Protein AF-A0A7S3K4Z2-F1 (afdb_monomer_lite)

Radius of gyration: 43.44 Å; chains: 1; bounding box: 112×84×105 Å

Sequence (270 aa):
EELKKEVAIINPADTLKELEAKQAELKKFLANMENTNKPVEKDSQEYHLQRLLNENYVNPYDVLEIALEANEVEIKKRFRDLSRKLHPDKCKHERAADAFSEVEKAYKILMDPDKKRLYQRIMREARERVEIERDRENKKRRKEGKAPLPDDTFNIDVQAMCQKLFDQIEDNQRYFERVETIKRRRMHKDMEKRKIAREVEKEVEREWEDGRDKRAKDWRNFTGKAKGSKKRVKLGLKIPKTRMEKRPKSAKGSEGYSMGVDEGYKREWK

Organism: Euplotes crassus (NCBI:txid5936)

Foldseek 3Di:
DPVPPPCPPPDVVVVVVVVVVVVVVVVVVVVVVVVVVDPDDCLALVNLQCVLVVDDALALCVNLVHDLPDDLVSLVVSLVSNCVSLPPVVDPDPCSVVSNVSNVVSSVQCVPPVSSVVRSVLLVVLLVVLVVVQVVVCVVCVVVVHHGDDPVCSVVSSRVSSVVVVVVVVVVVVVVVVVVVVVVVVVVVVVVVVVVLVVVLVVLVVVVVVCVVVVVVVVVVVVVVVPPDPPDDDDPDDDPDPDPPDSPCSDPPPPDPPPPDPPVVVVVPD

InterPro domains:
  IPR001623 DnaJ domain [PF00226] (59-119)
  IPR001623 DnaJ domain [PR00625] (61-79)
  IPR001623 DnaJ domain [PR00625] (79-94)
  IPR001623 DnaJ domain [PR00625] (95-115)
  IPR001623 DnaJ domain [PS50076] (59-123)
  IPR001623 DnaJ domain [SM00271] (58-115)
  IPR001623 DnaJ domain [cd06257] (59-112)
  IPR036869 Chaperone J-domain superfamily [G3DSA:1.10.287.110] (58-181)
  IPR036869 Chaperone J-domain superfamily [SSF46565] (51-124)
  IPR042858 DnaJ homolog subfamily C member 8 [PTHR15606] (21-246)

pLDDT: mean 80.95, std 17.42, range [38.44, 96.81]

Structure (mmCIF, N/CA/C/O backbone):
data_AF-A0A7S3K4Z2-F1
#
_entry.id   AF-A0A7S3K4Z2-F1
#
loop_
_atom_site.group_PDB
_atom_site.id
_atom_site.type_symbol
_atom_site.label_atom_id
_atom_site.label_alt_id
_atom_site.label_comp_id
_atom_site.label_asym_id
_atom_site.label_entity_id
_atom_site.label_seq_id
_atom_site.pdbx_PDB_ins_code
_atom_site.Cartn_x
_atom_site.Cartn_y
_atom_site.Cartn_z
_atom_site.occupancy
_atom_site.B_iso_or_equiv
_atom_site.auth_seq_id
_atom_site.auth_comp_id
_atom_site.auth_asym_id
_atom_site.auth_atom_id
_atom_site.pdbx_PDB_model_num
ATOM 1 N N . GLU A 1 1 ? 1.756 57.711 45.229 1.00 49.84 1 GLU A N 1
ATOM 2 C CA . GLU A 1 1 ? 0.305 57.739 44.930 1.00 49.84 1 GLU A CA 1
ATOM 3 C C . GLU A 1 1 ? -0.109 56.896 43.718 1.00 49.84 1 GLU A C 1
ATOM 5 O O . GLU A 1 1 ? -1.298 56.797 43.454 1.00 49.84 1 GLU A O 1
ATOM 10 N N . GLU A 1 2 ? 0.807 56.191 43.042 1.00 50.69 2 GLU A N 1
ATOM 11 C CA . GLU A 1 2 ? 0.469 55.435 41.819 1.00 50.69 2 GLU A CA 1
ATOM 12 C C . GLU A 1 2 ? 0.161 53.941 42.028 1.00 50.69 2 GLU A C 1
ATOM 14 O O . GLU A 1 2 ? -0.318 53.286 41.116 1.00 50.69 2 GLU A O 1
ATOM 19 N N . LEU A 1 3 ? 0.314 53.400 43.243 1.00 47.50 3 LEU A N 1
ATOM 20 C CA . LEU A 1 3 ? 0.001 51.990 43.552 1.00 47.50 3 LEU A CA 1
ATOM 21 C C . LEU A 1 3 ? -1.423 51.756 44.098 1.00 47.50 3 LEU A C 1
ATOM 23 O O . LEU A 1 3 ? -1.735 50.665 44.562 1.00 47.50 3 LEU A O 1
ATOM 27 N N . LYS A 1 4 ? -2.302 52.768 44.072 1.00 52.69 4 LYS A N 1
ATOM 28 C CA . LYS A 1 4 ? -3.686 52.668 44.591 1.00 52.69 4 LYS A CA 1
ATOM 29 C C . LYS A 1 4 ? -4.778 52.705 43.512 1.00 52.69 4 LYS A C 1
ATOM 31 O O . LYS A 1 4 ? -5.948 52.826 43.860 1.00 52.69 4 LYS A O 1
ATOM 36 N N . LYS A 1 5 ? -4.432 52.605 42.222 1.00 54.78 5 LYS A N 1
ATOM 37 C CA . LYS A 1 5 ? -5.405 52.688 41.112 1.00 54.78 5 LYS A CA 1
ATOM 38 C C . LYS A 1 5 ? -5.680 51.388 40.345 1.00 54.78 5 LYS A C 1
ATOM 40 O O . LYS A 1 5 ? -6.505 51.420 39.444 1.00 54.78 5 LYS A O 1
ATOM 45 N N . GLU A 1 6 ? -5.105 50.249 40.730 1.00 49.50 6 GLU A N 1
ATOM 46 C CA . GLU A 1 6 ? -5.307 48.980 39.997 1.00 49.50 6 GLU A CA 1
ATOM 47 C C . GLU A 1 6 ? -5.767 47.801 40.862 1.00 49.50 6 GLU A C 1
ATOM 49 O O . GLU A 1 6 ? -5.485 46.645 40.572 1.00 49.50 6 GLU A O 1
ATOM 54 N N . VAL A 1 7 ? -6.540 48.060 41.914 1.00 51.19 7 VAL A N 1
ATOM 55 C CA . VAL A 1 7 ? -7.401 47.010 42.474 1.00 51.19 7 VAL A CA 1
ATOM 56 C C . VAL A 1 7 ? -8.828 47.478 42.278 1.00 51.19 7 VAL A C 1
ATOM 58 O O . VAL A 1 7 ? -9.473 47.985 43.194 1.00 51.19 7 VAL A O 1
ATOM 61 N N . ALA A 1 8 ? -9.296 47.370 41.031 1.00 55.94 8 ALA A N 1
ATOM 62 C CA . ALA A 1 8 ? -10.723 47.327 40.771 1.00 55.94 8 ALA A CA 1
ATOM 63 C C . ALA A 1 8 ? -11.284 46.247 41.697 1.00 55.94 8 ALA A C 1
ATOM 65 O O . ALA A 1 8 ? -10.869 45.090 41.634 1.00 55.94 8 ALA A O 1
ATOM 66 N N . ILE A 1 9 ? -12.138 46.664 42.627 1.00 55.59 9 ILE A N 1
ATOM 67 C CA . ILE A 1 9 ? -12.836 45.783 43.552 1.00 55.59 9 ILE A CA 1
ATOM 68 C C . ILE A 1 9 ? -13.651 44.842 42.670 1.00 55.59 9 ILE A C 1
ATOM 70 O O . ILE A 1 9 ? -14.697 45.219 42.146 1.00 55.59 9 ILE A O 1
ATOM 74 N N . ILE A 1 10 ? -13.116 43.648 42.426 1.00 59.31 10 ILE A N 1
ATOM 75 C CA . ILE A 1 10 ? -13.821 42.586 41.728 1.00 59.31 10 ILE A CA 1
ATOM 76 C C . ILE A 1 10 ? -15.008 42.254 42.625 1.00 59.31 10 ILE A C 1
ATOM 78 O O . ILE A 1 10 ? -14.835 41.661 43.690 1.00 59.31 10 ILE A O 1
ATOM 82 N N . ASN A 1 11 ? -16.201 42.701 42.236 1.00 64.00 11 ASN A N 1
ATOM 83 C CA . ASN A 1 11 ? -17.412 42.390 42.972 1.00 64.00 11 ASN A CA 1
ATOM 84 C C . ASN A 1 11 ? -17.590 40.866 42.959 1.00 64.00 11 ASN A C 1
ATOM 86 O O . ASN A 1 11 ? -17.756 40.280 41.886 1.00 64.00 11 ASN A O 1
ATOM 90 N N . PRO A 1 12 ? -17.590 40.200 44.124 1.00 64.38 12 PRO A N 1
ATOM 91 C CA . PRO A 1 12 ? -17.681 38.744 44.190 1.00 64.38 12 PRO A CA 1
ATOM 92 C C . PRO A 1 12 ? -19.008 38.203 43.631 1.00 64.38 12 PRO A C 1
ATOM 94 O O . PRO A 1 12 ? -19.101 37.032 43.284 1.00 64.38 12 PRO A O 1
ATOM 97 N N . ALA A 1 13 ? -20.036 39.050 43.512 1.00 62.41 13 ALA A N 1
ATOM 98 C CA . ALA A 1 13 ? -21.302 38.705 42.870 1.00 62.41 13 ALA A CA 1
ATOM 99 C C . ALA A 1 13 ? -21.202 38.630 41.333 1.00 62.41 13 ALA A C 1
ATOM 101 O O . ALA A 1 13 ? -21.896 37.820 40.716 1.00 62.41 13 ALA A O 1
ATOM 102 N N . ASP A 1 14 ? -20.337 39.440 40.716 1.00 64.12 14 ASP A N 1
ATOM 103 C CA . ASP A 1 14 ? -20.152 39.457 39.261 1.00 64.12 14 ASP A CA 1
ATOM 104 C C . ASP A 1 14 ? -19.305 38.261 38.804 1.00 64.12 14 ASP A C 1
ATOM 106 O O . ASP A 1 14 ? -19.624 37.628 37.799 1.00 64.12 14 ASP A O 1
ATOM 110 N N . THR A 1 15 ? -18.313 37.851 39.603 1.00 72.44 15 THR A N 1
ATOM 111 C CA . THR A 1 15 ? -17.533 36.626 39.347 1.00 72.44 15 THR A CA 1
ATOM 112 C C . THR A 1 15 ? -18.344 35.351 39.549 1.00 72.44 15 THR A C 1
ATOM 114 O O . THR A 1 15 ? -18.125 34.375 38.830 1.00 72.44 15 THR A O 1
ATOM 117 N N . LEU A 1 16 ? -19.303 35.347 40.484 1.00 74.81 16 LEU A N 1
ATOM 118 C CA . LEU A 1 16 ? -20.204 34.211 40.688 1.00 74.81 16 LEU A CA 1
ATOM 119 C C . LEU A 1 16 ? -21.095 33.983 39.459 1.00 74.81 16 LEU A C 1
ATOM 121 O O . LEU A 1 16 ? -21.192 32.860 38.971 1.00 74.81 16 LEU A O 1
ATOM 125 N N . LYS A 1 17 ? -21.677 35.056 38.905 1.00 80.00 17 LYS A N 1
ATOM 126 C CA . LYS A 1 17 ? -22.475 34.991 37.669 1.00 80.00 17 LYS A CA 1
ATOM 127 C C . LYS A 1 17 ? -21.650 34.531 36.471 1.00 80.00 17 LYS A C 1
ATOM 129 O O . LYS A 1 17 ? -22.138 33.761 35.648 1.00 80.00 17 LYS A O 1
ATOM 134 N N . GLU A 1 18 ? -20.400 34.975 36.375 1.00 82.31 18 GLU A N 1
ATOM 135 C CA . GLU A 1 18 ? -19.484 34.544 35.316 1.00 82.31 18 GLU A CA 1
ATOM 136 C C . GLU A 1 18 ? -19.121 33.054 35.435 1.00 82.31 18 GLU A C 1
ATOM 138 O O . GLU A 1 18 ? -19.048 32.343 34.431 1.00 82.31 18 GLU A O 1
ATOM 143 N N . LEU A 1 19 ? -18.933 32.556 36.662 1.00 80.81 19 LEU A N 1
ATOM 144 C CA . LEU A 1 19 ? -18.705 31.137 36.947 1.00 80.81 19 LEU A CA 1
ATOM 145 C C . LEU A 1 19 ? -19.933 30.281 36.627 1.00 80.81 19 LEU A C 1
ATOM 147 O O . LEU A 1 19 ? -19.788 29.216 36.027 1.00 80.81 19 LEU A O 1
ATOM 151 N N . GLU A 1 20 ? -21.133 30.742 36.971 1.00 86.56 20 GLU A N 1
ATOM 152 C CA . GLU A 1 20 ? -22.388 30.060 36.641 1.00 86.56 20 GLU A CA 1
ATOM 153 C C . GLU A 1 20 ? -22.642 30.035 35.128 1.00 86.56 20 GLU A C 1
ATOM 155 O O . GLU A 1 20 ? -23.042 29.000 34.589 1.00 86.56 20 GLU A O 1
ATOM 160 N N . ALA A 1 21 ? -22.338 31.126 34.418 1.00 87.44 21 ALA A N 1
ATOM 161 C CA . ALA A 1 21 ? -22.408 31.180 32.959 1.00 87.44 21 ALA A CA 1
ATOM 162 C C . ALA A 1 21 ? -21.421 30.196 32.312 1.00 87.44 21 ALA A C 1
ATOM 164 O O . ALA A 1 21 ? -21.819 29.405 31.456 1.00 87.44 21 ALA A O 1
ATOM 165 N N . LYS A 1 22 ? -20.167 30.155 32.785 1.00 86.62 22 LYS A N 1
ATOM 166 C CA . LYS A 1 22 ? -19.158 29.185 32.326 1.00 86.62 22 LYS A CA 1
ATOM 167 C C . LYS A 1 22 ? -19.553 27.744 32.649 1.00 86.62 22 LYS A C 1
ATOM 169 O O . LYS A 1 22 ? -19.350 26.858 31.825 1.00 86.62 22 LYS A O 1
ATOM 174 N N . GLN A 1 23 ? -20.164 27.483 33.805 1.00 87.25 23 GLN A N 1
ATOM 175 C CA . GLN A 1 23 ? -20.712 26.162 34.129 1.00 87.25 23 GLN A CA 1
ATOM 176 C C . GLN A 1 23 ? -21.900 25.790 33.236 1.00 87.25 23 GLN A C 1
ATOM 178 O O . GLN A 1 23 ? -22.035 24.626 32.863 1.00 87.25 23 GLN A O 1
ATOM 183 N N . ALA A 1 24 ? -22.757 26.745 32.874 1.00 88.38 24 ALA A N 1
ATOM 184 C CA . ALA A 1 24 ? -23.863 26.516 31.951 1.00 88.38 24 ALA A CA 1
ATOM 185 C C . ALA A 1 24 ? -23.362 26.243 30.524 1.00 88.38 24 ALA A C 1
ATOM 187 O O . ALA A 1 24 ? -23.885 25.351 29.856 1.00 88.38 24 ALA A O 1
ATOM 188 N N . GLU A 1 25 ? -22.327 26.950 30.071 1.00 88.12 25 GLU A N 1
ATOM 189 C CA . GLU A 1 25 ? -21.645 26.668 28.805 1.00 88.12 25 GLU A CA 1
ATOM 190 C C . GLU A 1 25 ? -20.956 25.304 28.823 1.00 88.12 25 GLU A C 1
ATOM 192 O O . GLU A 1 25 ? -21.137 24.527 27.888 1.00 88.12 25 GLU A O 1
ATOM 197 N N . LEU A 1 26 ? -20.262 24.958 29.911 1.00 88.62 26 LEU A N 1
ATOM 198 C CA . LEU A 1 26 ? -19.655 23.640 30.087 1.00 88.62 26 LEU A CA 1
ATOM 199 C C . LEU A 1 26 ? -20.717 22.533 30.070 1.00 88.62 26 LEU A C 1
ATOM 201 O O . LEU A 1 26 ? -20.532 21.521 29.406 1.00 88.62 26 LEU A O 1
ATOM 205 N N . LYS A 1 27 ? -21.857 22.722 30.744 1.00 88.00 27 LYS A N 1
ATOM 206 C CA . LYS A 1 27 ? -22.974 21.763 30.718 1.00 88.00 27 LYS A CA 1
ATOM 207 C C . LYS A 1 27 ? -23.578 21.623 29.323 1.00 88.00 27 LYS A C 1
ATOM 209 O O . LYS A 1 27 ? -23.871 20.506 28.913 1.00 88.00 27 LYS A O 1
ATOM 214 N N . LYS A 1 28 ? -23.732 22.721 28.574 1.00 87.38 28 LYS A N 1
ATOM 215 C CA . LYS A 1 28 ? -24.170 22.677 27.167 1.00 87.38 28 LYS A CA 1
ATOM 216 C C . LYS A 1 28 ? -23.151 21.951 26.287 1.00 87.38 28 LYS A C 1
ATOM 218 O O . LYS A 1 28 ? -23.540 21.144 25.450 1.00 87.38 28 LYS A O 1
ATOM 223 N N . PHE A 1 29 ? -21.860 22.192 26.502 1.00 86.06 29 PHE A N 1
ATOM 224 C CA . PHE A 1 29 ? -20.778 21.512 25.796 1.00 86.06 29 PHE A CA 1
ATOM 225 C C . PHE A 1 29 ? -20.751 20.008 26.103 1.00 86.06 29 PHE A C 1
ATOM 227 O O . PHE A 1 29 ? -20.716 19.201 25.178 1.00 86.06 29 PHE A O 1
ATOM 234 N N . LEU A 1 30 ? -20.850 19.621 27.377 1.00 84.06 30 LEU A N 1
ATOM 235 C CA . LEU A 1 30 ? -20.916 18.221 27.801 1.00 84.06 30 LEU A CA 1
ATOM 236 C C . LEU A 1 30 ? -22.173 17.527 27.267 1.00 84.06 30 LEU A C 1
ATOM 238 O O . LEU A 1 30 ? -22.062 16.431 26.738 1.00 84.06 30 LEU A O 1
ATOM 242 N N . ALA A 1 31 ? -23.339 18.178 27.292 1.00 79.69 31 ALA A N 1
ATOM 243 C CA . ALA A 1 31 ? -24.566 17.627 26.712 1.00 79.69 31 ALA A CA 1
ATOM 244 C C . ALA A 1 31 ? -24.471 17.451 25.183 1.00 79.69 31 ALA A C 1
ATOM 246 O O . ALA A 1 31 ? -25.007 16.494 24.623 1.00 79.69 31 ALA A O 1
ATOM 247 N N . ASN A 1 32 ? -23.767 18.348 24.489 1.00 76.62 32 ASN A N 1
ATOM 248 C CA . ASN A 1 32 ? -23.476 18.188 23.064 1.00 76.62 32 ASN A CA 1
ATOM 249 C C . ASN A 1 32 ? -22.472 17.044 22.820 1.00 76.62 32 ASN A C 1
ATOM 251 O O . ASN A 1 32 ? -22.675 16.243 21.907 1.00 76.62 32 ASN A O 1
ATOM 255 N N . MET A 1 33 ? -21.441 16.898 23.661 1.00 71.25 33 MET A N 1
ATOM 256 C CA . MET A 1 33 ? -20.510 15.762 23.603 1.00 71.25 33 MET A CA 1
ATOM 257 C C . MET A 1 33 ? -21.195 14.421 23.899 1.00 71.25 33 MET A C 1
ATOM 259 O O . MET A 1 33 ? -20.963 13.443 23.201 1.00 71.25 33 MET A O 1
ATOM 263 N N . GLU A 1 34 ? -22.091 14.354 24.878 1.00 66.25 34 GLU A N 1
ATOM 264 C CA . GLU A 1 34 ? -22.854 13.137 25.180 1.00 66.25 34 GLU A CA 1
ATOM 265 C C . GLU A 1 34 ? -23.814 12.763 24.043 1.00 66.25 34 GLU A C 1
ATOM 267 O O . GLU A 1 34 ? -23.990 11.584 23.745 1.00 66.25 34 GLU A O 1
ATOM 272 N N . ASN A 1 35 ? -24.395 13.749 23.350 1.00 62.75 35 ASN A N 1
ATOM 273 C CA . ASN A 1 35 ? -25.224 13.496 22.170 1.00 62.75 35 ASN A CA 1
ATOM 274 C C . ASN A 1 35 ? -24.419 13.004 20.957 1.00 62.75 35 ASN A C 1
ATOM 276 O O . ASN A 1 35 ? -24.941 12.196 20.194 1.00 62.75 35 ASN A O 1
ATOM 280 N N . THR A 1 36 ? -23.170 13.449 20.789 1.00 58.69 36 THR A N 1
ATOM 281 C CA . THR A 1 36 ? -22.260 12.932 19.744 1.00 58.69 36 THR A CA 1
ATOM 282 C C . THR A 1 36 ? -21.686 11.554 20.087 1.00 58.69 36 THR A C 1
ATOM 284 O O . THR A 1 36 ? -21.449 10.762 19.184 1.00 58.69 36 THR A O 1
ATOM 287 N N . ASN A 1 37 ? -21.558 11.228 21.378 1.00 59.03 37 ASN A N 1
ATOM 288 C CA . ASN A 1 37 ? -21.164 9.904 21.874 1.00 59.03 37 ASN A CA 1
ATOM 289 C C . ASN A 1 37 ? -22.338 8.931 22.070 1.00 59.03 37 ASN A C 1
ATOM 291 O O . ASN A 1 37 ? -22.145 7.844 22.624 1.00 59.03 37 ASN A O 1
ATOM 295 N N . LYS A 1 38 ? -23.560 9.276 21.634 1.00 58.59 38 LYS A N 1
ATOM 296 C CA . LYS A 1 38 ? -24.651 8.295 21.610 1.00 58.59 38 LYS A CA 1
ATOM 297 C C . LYS A 1 38 ? -24.196 7.088 20.789 1.00 58.59 38 LYS A C 1
ATOM 299 O O . LYS A 1 38 ? -23.669 7.290 19.696 1.00 58.59 38 LYS A O 1
ATOM 304 N N . PRO A 1 39 ? -24.398 5.851 21.277 1.00 56.22 39 PRO A N 1
ATOM 305 C CA . PRO A 1 39 ? -24.020 4.664 20.531 1.00 56.22 39 PRO A CA 1
ATOM 306 C C . PRO A 1 39 ? -24.826 4.631 19.234 1.00 56.22 39 PRO A C 1
ATOM 308 O O . PRO A 1 39 ? -26.004 4.277 19.222 1.00 56.22 39 PRO A O 1
ATOM 311 N N . VAL A 1 40 ? -24.196 5.068 18.144 1.00 60.50 40 VAL A N 1
ATOM 312 C CA . VAL A 1 40 ? -24.753 4.953 16.803 1.00 60.50 40 VAL A CA 1
ATOM 313 C C . VAL A 1 40 ? -24.872 3.462 16.528 1.00 60.50 40 VAL A C 1
ATOM 315 O O . VAL A 1 40 ? -23.924 2.700 16.725 1.00 60.50 40 VAL A O 1
ATOM 318 N N . GLU A 1 41 ? -26.061 3.031 16.122 1.00 74.25 41 GLU A N 1
ATOM 319 C CA . GLU A 1 41 ? -26.298 1.647 15.744 1.00 74.25 41 GLU A CA 1
ATOM 320 C C . GLU A 1 41 ? -25.272 1.248 14.671 1.00 74.25 41 GLU A C 1
ATOM 322 O O . GLU A 1 41 ? -25.180 1.900 13.628 1.00 74.25 41 GLU A O 1
ATOM 327 N N . LYS A 1 42 ? -24.478 0.201 14.946 1.00 70.06 42 LYS A N 1
ATOM 328 C CA . LYS A 1 42 ? -23.307 -0.219 14.145 1.00 70.06 42 LYS A CA 1
ATOM 329 C C . LYS A 1 42 ? -23.597 -0.476 12.664 1.00 70.06 42 LYS A C 1
ATOM 331 O O . LYS A 1 42 ? -22.668 -0.623 11.887 1.00 70.06 42 LYS A O 1
ATOM 336 N N . ASP A 1 43 ? -24.863 -0.566 12.267 1.00 76.44 43 ASP A N 1
ATOM 337 C CA . ASP A 1 43 ? -25.249 -0.818 10.881 1.00 76.44 43 ASP A CA 1
ATOM 338 C C . ASP A 1 43 ? -26.000 0.351 10.210 1.00 76.44 43 ASP A C 1
ATOM 340 O O . ASP A 1 43 ? -26.533 0.216 9.101 1.00 76.44 43 ASP A O 1
ATOM 344 N N . SER A 1 44 ? -26.014 1.518 10.862 1.00 87.06 44 SER A N 1
ATOM 345 C CA . SER A 1 44 ? -26.588 2.759 10.338 1.00 87.06 44 SER A CA 1
ATOM 346 C C . SER A 1 44 ? -25.760 3.341 9.186 1.00 87.06 44 SER A C 1
ATOM 348 O O . SER A 1 44 ? -24.545 3.158 9.104 1.00 87.06 44 SER A O 1
ATOM 350 N N . GLN A 1 45 ? -26.416 4.089 8.295 1.00 86.38 45 GLN A N 1
ATOM 351 C CA . GLN A 1 45 ? -25.745 4.801 7.199 1.00 86.38 45 GLN A CA 1
ATOM 352 C C . GLN A 1 45 ? -24.713 5.808 7.726 1.00 86.38 45 GLN A C 1
ATOM 354 O O . GLN A 1 45 ? -23.611 5.883 7.190 1.00 86.38 45 GLN A O 1
ATOM 359 N N . GLU A 1 46 ? -25.050 6.524 8.802 1.00 85.94 46 GLU A N 1
ATOM 360 C CA . GLU A 1 46 ? -24.179 7.528 9.426 1.00 85.94 46 GLU A CA 1
ATOM 361 C C . GLU A 1 46 ? -22.901 6.896 9.989 1.00 85.94 46 GLU A C 1
ATOM 363 O O . GLU A 1 46 ? -21.812 7.430 9.801 1.00 85.94 46 GLU A O 1
ATOM 368 N N . TYR A 1 47 ? -23.017 5.714 10.608 1.00 88.31 47 TYR A N 1
ATOM 369 C CA . TYR A 1 47 ? -21.868 4.976 11.133 1.00 88.31 47 TYR A CA 1
ATOM 370 C C . TYR A 1 47 ? -20.874 4.640 10.021 1.00 88.31 47 TYR A C 1
ATOM 372 O O . TYR A 1 47 ? -19.694 4.961 10.129 1.00 88.31 47 TYR A O 1
ATOM 380 N N . HIS A 1 48 ? -21.357 4.047 8.924 1.00 89.31 48 HIS A N 1
ATOM 381 C CA . HIS A 1 48 ? -20.496 3.662 7.804 1.00 89.31 48 HIS A CA 1
ATOM 382 C C . HIS A 1 48 ? -19.863 4.874 7.113 1.00 89.31 48 HIS A C 1
ATOM 384 O O . HIS A 1 48 ? -18.703 4.797 6.718 1.00 89.31 48 HIS A O 1
ATOM 390 N N . LEU A 1 49 ? -20.575 6.002 7.009 1.00 89.44 49 LEU A N 1
ATOM 391 C CA . LEU A 1 49 ? -20.005 7.252 6.495 1.00 89.44 49 LEU A CA 1
ATOM 392 C C . LEU A 1 49 ? -18.893 7.774 7.400 1.00 89.44 49 LEU A C 1
ATOM 394 O O . LEU A 1 49 ? -17.784 7.992 6.928 1.00 89.44 49 LEU A O 1
ATOM 398 N N . GLN A 1 50 ? -19.170 7.960 8.691 1.00 87.06 50 GLN A N 1
ATOM 399 C CA . GLN A 1 50 ? -18.185 8.493 9.633 1.00 87.06 50 GLN A CA 1
ATOM 400 C C . GLN A 1 50 ? -16.950 7.601 9.696 1.00 87.06 50 GLN A C 1
ATOM 402 O O . GLN A 1 50 ? -15.828 8.089 9.609 1.00 87.06 50 GLN A O 1
ATOM 407 N N . ARG A 1 51 ? -17.162 6.287 9.761 1.00 89.38 51 ARG A N 1
ATOM 408 C CA . ARG A 1 51 ? -16.110 5.277 9.753 1.00 89.38 51 ARG A CA 1
ATOM 409 C C . ARG A 1 51 ? -15.195 5.417 8.529 1.00 89.38 51 ARG A C 1
ATOM 411 O O . ARG A 1 51 ? -13.992 5.602 8.679 1.00 89.38 51 ARG A O 1
ATOM 418 N N . LEU A 1 52 ? -15.768 5.399 7.325 1.00 90.25 52 LEU A N 1
ATOM 419 C CA . LEU A 1 52 ? -15.013 5.460 6.065 1.00 90.25 52 LEU A CA 1
ATOM 420 C C . LEU A 1 52 ? -14.400 6.833 5.768 1.00 90.25 52 LEU A C 1
ATOM 422 O O . LEU A 1 52 ? -13.437 6.913 5.012 1.00 90.25 52 LEU A O 1
ATOM 426 N N . LEU A 1 53 ? -14.951 7.914 6.325 1.00 87.75 53 LEU A N 1
ATOM 427 C CA . LEU A 1 53 ? -14.442 9.272 6.117 1.00 87.75 53 LEU A CA 1
ATOM 428 C C . LEU A 1 53 ? -13.375 9.689 7.135 1.00 87.75 53 LEU A C 1
ATOM 430 O O . LEU A 1 53 ? -12.586 10.584 6.821 1.00 87.75 53 LEU A O 1
ATOM 434 N N . ASN A 1 54 ? -13.378 9.095 8.332 1.00 82.50 54 ASN A N 1
ATOM 435 C CA . ASN A 1 54 ? -12.459 9.443 9.418 1.00 82.50 54 ASN A CA 1
ATOM 436 C C . ASN A 1 54 ? -11.217 8.545 9.451 1.00 82.50 54 ASN A C 1
ATOM 438 O O . ASN A 1 54 ? -10.141 9.016 9.818 1.00 82.50 54 ASN A O 1
ATOM 442 N N . GLU A 1 55 ? -11.350 7.268 9.089 1.00 75.50 55 GLU A N 1
ATOM 443 C CA . GLU A 1 55 ? -10.255 6.299 9.145 1.00 75.50 55 GLU A CA 1
ATOM 444 C C . GLU A 1 55 ? -9.630 6.086 7.763 1.00 75.50 55 GLU A C 1
ATOM 446 O O . GLU A 1 55 ? -10.318 5.833 6.775 1.00 75.50 55 GLU A O 1
ATOM 451 N N . ASN A 1 56 ? -8.297 6.153 7.694 1.00 77.00 56 ASN A N 1
ATOM 452 C CA . ASN A 1 56 ? -7.569 5.730 6.505 1.00 77.00 56 ASN A CA 1
ATOM 453 C C . ASN A 1 56 ? -7.362 4.214 6.565 1.00 77.00 56 ASN A C 1
ATOM 455 O O . ASN A 1 56 ? -6.510 3.721 7.309 1.00 77.00 56 ASN A O 1
ATOM 459 N N . TYR A 1 57 ? -8.154 3.474 5.798 1.00 80.44 57 TYR A N 1
ATOM 460 C CA . TYR A 1 57 ? -8.084 2.023 5.793 1.00 80.44 57 TYR A CA 1
ATOM 461 C C . TYR A 1 57 ? -6.929 1.511 4.943 1.00 80.44 57 TYR A C 1
ATOM 463 O O . TYR A 1 57 ? -6.932 1.593 3.720 1.00 80.44 57 TYR A O 1
ATOM 471 N N . VAL A 1 58 ? -5.973 0.867 5.604 1.00 80.00 58 VAL A N 1
ATOM 472 C CA . VAL A 1 58 ? -4.888 0.128 4.937 1.00 80.00 58 VAL A CA 1
ATOM 473 C C . VAL A 1 58 ? -5.398 -1.204 4.365 1.00 80.00 58 VAL A C 1
ATOM 475 O O . VAL A 1 58 ? -4.861 -1.751 3.402 1.00 80.00 58 VAL A O 1
ATOM 478 N N . ASN A 1 59 ? -6.450 -1.750 4.980 1.00 87.25 59 ASN A N 1
ATOM 479 C CA . ASN A 1 59 ? -6.939 -3.099 4.754 1.00 87.25 59 ASN A CA 1
ATOM 480 C C . ASN A 1 59 ? -8.316 -3.105 4.050 1.00 87.25 59 ASN A C 1
ATOM 482 O O . ASN A 1 59 ? -9.302 -2.682 4.656 1.00 87.25 59 ASN A O 1
ATOM 486 N N . PRO A 1 60 ? -8.446 -3.681 2.837 1.00 91.25 60 PRO A N 1
ATOM 487 C CA . PRO A 1 60 ? -9.731 -3.788 2.144 1.00 91.25 60 PRO A CA 1
ATOM 488 C C . PRO A 1 60 ? -10.751 -4.716 2.836 1.00 91.25 60 PRO A C 1
ATOM 490 O O . PRO A 1 60 ? -11.954 -4.561 2.627 1.00 91.25 60 PRO A O 1
ATOM 493 N N . TYR A 1 61 ? -10.310 -5.668 3.664 1.00 91.19 61 TYR A N 1
ATOM 494 C CA . TYR A 1 61 ? -11.195 -6.497 4.490 1.00 91.19 61 TYR A CA 1
ATOM 495 C C . TYR A 1 61 ? -11.829 -5.689 5.629 1.00 91.19 61 TYR A C 1
ATOM 497 O O . TYR A 1 61 ? -13.011 -5.881 5.911 1.00 91.19 61 TYR A O 1
ATOM 505 N N . ASP A 1 62 ? -11.089 -4.745 6.222 1.00 89.69 62 ASP A N 1
ATOM 506 C CA . ASP A 1 62 ? -11.607 -3.863 7.279 1.00 89.69 62 ASP A CA 1
ATOM 507 C C . ASP A 1 62 ? -12.603 -2.842 6.699 1.00 89.69 62 ASP A C 1
ATOM 509 O O . ASP A 1 62 ? -13.640 -2.567 7.304 1.00 89.69 62 ASP A O 1
ATOM 513 N N . VAL A 1 63 ? -12.367 -2.356 5.470 1.00 92.06 63 VAL A N 1
ATOM 514 C CA . VAL A 1 63 ? -13.326 -1.499 4.742 1.00 92.06 63 VAL A CA 1
ATOM 515 C C . VAL A 1 63 ? -14.677 -2.202 4.578 1.00 92.06 63 VAL A C 1
ATOM 517 O O . VAL A 1 63 ? -15.722 -1.610 4.853 1.00 92.06 63 VAL A O 1
ATOM 520 N N . LEU A 1 64 ? -14.670 -3.472 4.162 1.00 92.56 64 LEU A N 1
ATOM 521 C CA . LEU A 1 64 ? -15.887 -4.264 3.948 1.00 92.56 64 LEU A CA 1
ATOM 522 C C . LEU A 1 64 ? -16.416 -4.970 5.212 1.00 92.56 64 LEU A C 1
ATOM 524 O O . LEU A 1 64 ? -17.462 -5.620 5.135 1.00 92.56 64 LEU A O 1
ATOM 528 N N . GLU A 1 65 ? -15.724 -4.844 6.349 1.00 90.62 65 GLU A N 1
ATOM 529 C CA . GLU A 1 65 ? -16.033 -5.505 7.629 1.00 90.62 65 GLU A CA 1
ATOM 530 C C . GLU A 1 65 ? -16.202 -7.027 7.504 1.00 90.62 65 GLU A C 1
ATOM 532 O O . GLU A 1 65 ? -17.190 -7.627 7.948 1.00 90.62 65 GLU A O 1
ATOM 537 N N . ILE A 1 66 ? -15.233 -7.665 6.857 1.00 93.44 66 ILE A N 1
ATOM 538 C CA . ILE A 1 66 ? -15.209 -9.109 6.612 1.00 93.44 66 ILE A CA 1
ATOM 539 C C . ILE A 1 66 ? -13.957 -9.747 7.204 1.00 93.44 66 ILE A C 1
ATOM 541 O O . ILE A 1 66 ? -12.923 -9.110 7.372 1.00 93.44 66 ILE A O 1
ATOM 545 N N . ALA A 1 67 ? -14.042 -11.045 7.488 1.00 91.19 67 ALA A N 1
ATOM 546 C CA . ALA A 1 67 ? -12.886 -11.815 7.917 1.00 91.19 67 ALA A CA 1
ATOM 547 C C . ALA A 1 67 ? -11.873 -11.993 6.772 1.00 91.19 67 ALA A C 1
ATOM 549 O O . ALA A 1 67 ? -12.237 -12.039 5.598 1.00 91.19 67 ALA A O 1
ATOM 550 N N . LEU A 1 68 ? -10.600 -12.188 7.125 1.00 88.50 68 LEU A N 1
ATOM 551 C CA . LEU A 1 68 ? -9.517 -12.448 6.166 1.00 88.50 68 LEU A CA 1
ATOM 552 C C . LEU A 1 68 ? -9.777 -13.687 5.282 1.00 88.50 68 LEU A C 1
ATOM 554 O O . LEU A 1 68 ? -9.385 -13.734 4.115 1.00 88.50 68 LEU A O 1
ATOM 558 N N . GLU A 1 69 ? -10.455 -14.681 5.856 1.00 88.31 69 GLU A N 1
ATOM 559 C CA . GLU A 1 69 ? -10.806 -15.957 5.222 1.00 88.31 69 GLU A CA 1
ATOM 560 C C . GLU A 1 69 ? -12.177 -15.901 4.514 1.00 88.31 69 GLU A C 1
ATOM 562 O O . GLU A 1 69 ? -12.740 -16.933 4.153 1.00 88.31 69 GLU A O 1
ATOM 567 N N . ALA A 1 70 ? -12.738 -14.701 4.313 1.00 91.00 70 ALA A N 1
ATOM 568 C CA . ALA A 1 70 ? -14.037 -14.535 3.676 1.00 91.00 70 ALA A CA 1
ATOM 569 C C . ALA A 1 70 ? -14.046 -15.024 2.219 1.00 91.00 70 ALA A C 1
ATOM 571 O O . ALA A 1 70 ? -13.147 -14.756 1.400 1.00 91.00 70 ALA A O 1
ATOM 572 N N . ASN A 1 71 ? -15.139 -15.704 1.879 1.00 92.62 71 ASN A N 1
ATOM 573 C CA . ASN A 1 71 ? -15.378 -16.214 0.536 1.00 92.62 71 ASN A CA 1
ATOM 574 C C . ASN A 1 71 ? -15.830 -15.096 -0.410 1.00 92.62 71 ASN A C 1
ATOM 576 O O . ASN A 1 71 ? -16.411 -14.093 0.002 1.00 92.62 71 ASN A O 1
ATOM 580 N N . GLU A 1 72 ? -15.641 -15.282 -1.718 1.00 92.81 72 GLU A N 1
ATOM 581 C CA . GLU A 1 72 ? -16.065 -14.293 -2.725 1.00 92.81 72 GLU A CA 1
ATOM 582 C C . GLU A 1 72 ? -17.553 -13.935 -2.646 1.00 92.81 72 GLU A C 1
ATOM 584 O O . GLU A 1 72 ? -17.939 -12.798 -2.919 1.00 92.81 72 GLU A O 1
ATOM 589 N N . VAL A 1 73 ? -18.393 -14.896 -2.256 1.00 94.31 73 VAL A N 1
ATOM 590 C CA . VAL A 1 73 ? -19.833 -14.687 -2.064 1.00 94.31 73 VAL A CA 1
ATOM 591 C C . VAL A 1 73 ? -20.095 -13.682 -0.941 1.00 94.31 73 VAL A C 1
ATOM 593 O O . VAL A 1 73 ? -20.926 -12.789 -1.098 1.00 94.31 73 VAL A O 1
ATOM 596 N N . GLU A 1 74 ? -19.362 -13.786 0.167 1.00 94.25 74 GLU A N 1
ATOM 597 C CA . GLU A 1 74 ? -19.483 -12.879 1.312 1.00 94.25 74 GLU A CA 1
ATOM 598 C C . GLU A 1 74 ? -18.978 -11.482 0.962 1.00 94.25 74 GLU A C 1
ATOM 600 O O . GLU A 1 74 ? -19.652 -10.497 1.262 1.00 94.25 74 GLU A O 1
ATOM 605 N N . ILE A 1 75 ? -17.856 -11.405 0.238 1.00 95.12 75 ILE A N 1
ATOM 606 C CA . ILE A 1 75 ? -17.291 -10.146 -0.263 1.00 95.12 75 ILE A CA 1
ATOM 607 C C . ILE A 1 75 ? -18.324 -9.421 -1.138 1.00 95.12 75 ILE A C 1
ATOM 609 O O . ILE A 1 75 ? -18.627 -8.249 -0.916 1.00 95.12 75 ILE A O 1
ATOM 613 N N . LYS A 1 76 ? -18.933 -10.129 -2.100 1.00 95.25 76 LYS A N 1
ATOM 614 C CA . LYS A 1 76 ? -19.969 -9.571 -2.987 1.00 95.25 76 LYS A CA 1
ATOM 615 C C . LYS A 1 76 ? -21.226 -9.162 -2.226 1.00 95.25 76 LYS A C 1
ATOM 617 O O . LYS A 1 76 ? -21.821 -8.136 -2.551 1.00 95.25 76 LYS A O 1
ATOM 622 N N . LYS A 1 77 ? -21.646 -9.951 -1.234 1.00 95.56 77 LYS A N 1
ATOM 623 C CA . LYS A 1 77 ? -22.809 -9.640 -0.395 1.00 95.56 77 LYS A CA 1
ATOM 624 C C . LYS A 1 77 ? -22.585 -8.336 0.372 1.00 95.56 77 LYS A C 1
ATOM 626 O O . LYS A 1 77 ? -23.369 -7.405 0.217 1.00 95.56 77 LYS A O 1
ATOM 631 N N . ARG A 1 78 ? -21.472 -8.236 1.102 1.00 95.19 78 ARG A N 1
ATOM 632 C CA . ARG A 1 78 ? -21.127 -7.047 1.894 1.00 95.19 78 ARG A CA 1
ATOM 633 C C . ARG A 1 78 ? -20.934 -5.807 1.036 1.00 95.19 78 ARG A C 1
ATOM 635 O O . ARG A 1 78 ? -21.452 -4.749 1.378 1.00 95.19 78 ARG A O 1
ATOM 642 N N . PHE A 1 79 ? -20.292 -5.949 -0.122 1.00 96.25 79 PHE A N 1
ATOM 643 C CA . PHE A 1 79 ? -20.174 -4.856 -1.082 1.00 96.25 79 PHE A CA 1
ATOM 644 C C . PHE A 1 79 ? -21.544 -4.331 -1.535 1.00 96.25 79 PHE A C 1
ATOM 646 O O . PHE A 1 79 ? -21.754 -3.120 -1.549 1.00 96.25 79 PHE A O 1
ATOM 653 N N . ARG A 1 80 ? -22.500 -5.211 -1.866 1.00 94.81 80 ARG A N 1
ATOM 654 C CA . ARG A 1 80 ? -23.860 -4.803 -2.272 1.00 94.81 80 ARG A CA 1
ATOM 655 C C . ARG A 1 80 ? -24.604 -4.091 -1.146 1.00 94.81 80 ARG A C 1
ATOM 657 O O . ARG A 1 80 ? -25.293 -3.104 -1.408 1.00 94.81 80 ARG A O 1
ATOM 664 N N . ASP A 1 81 ? -24.456 -4.575 0.081 1.00 93.81 81 ASP A N 1
ATOM 665 C CA . ASP A 1 81 ? -25.104 -3.994 1.256 1.00 93.81 81 ASP A CA 1
ATOM 666 C C . ASP A 1 81 ? -24.560 -2.587 1.550 1.00 93.81 81 ASP A C 1
ATOM 668 O O . ASP A 1 81 ? -25.341 -1.638 1.643 1.00 93.81 81 ASP A O 1
ATOM 672 N N . LEU A 1 82 ? -23.233 -2.419 1.588 1.00 93.38 82 LEU A N 1
ATOM 673 C CA . LEU A 1 82 ? -22.584 -1.115 1.777 1.00 93.38 82 LEU A CA 1
ATOM 674 C C . LEU A 1 82 ? -22.868 -0.158 0.617 1.00 93.38 82 LEU A C 1
ATOM 676 O O . LEU A 1 82 ? -23.202 1.002 0.844 1.00 93.38 82 LEU A O 1
ATOM 680 N N . SER A 1 83 ? -22.840 -0.656 -0.621 1.00 93.94 83 SER A N 1
ATOM 681 C CA . SER A 1 83 ? -23.166 0.136 -1.811 1.00 93.94 83 SER A CA 1
ATOM 682 C C . SER A 1 83 ? -24.567 0.725 -1.728 1.00 93.94 83 SER A C 1
ATOM 684 O O . SER A 1 83 ? -24.753 1.902 -2.005 1.00 93.94 83 SER A O 1
ATOM 686 N N . ARG A 1 84 ? -25.569 -0.055 -1.304 1.00 92.00 84 ARG A N 1
ATOM 687 C CA . ARG A 1 84 ? -26.945 0.447 -1.155 1.00 92.00 84 ARG A CA 1
ATOM 688 C C . ARG A 1 84 ? -27.066 1.540 -0.096 1.00 92.00 84 ARG A C 1
ATOM 690 O O . ARG A 1 84 ? -27.916 2.414 -0.255 1.00 92.00 84 ARG A O 1
ATOM 697 N N . LYS A 1 85 ? -26.266 1.463 0.968 1.00 90.75 85 LYS A N 1
ATOM 698 C CA . LYS A 1 85 ? -26.285 2.408 2.092 1.00 90.75 85 LYS A CA 1
ATOM 699 C C . LYS A 1 85 ? -25.557 3.709 1.769 1.00 90.75 85 LYS A C 1
ATOM 701 O O . LYS A 1 85 ? -26.050 4.765 2.149 1.00 90.75 85 LYS A O 1
ATOM 706 N N . LEU A 1 86 ? -24.432 3.615 1.062 1.00 92.19 86 LEU A N 1
ATOM 707 C CA . LEU A 1 86 ? -23.506 4.720 0.794 1.00 92.19 86 LEU A CA 1
ATOM 70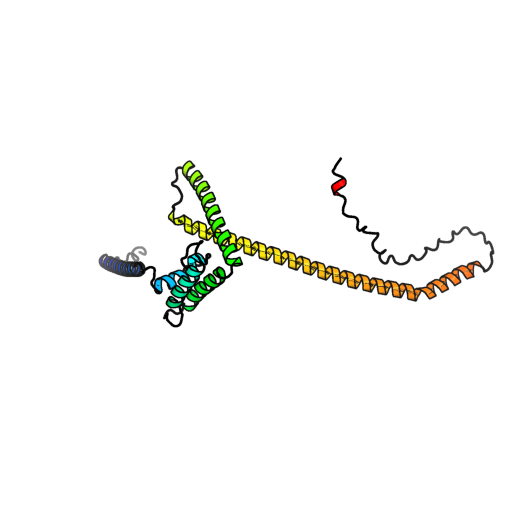8 C C . LEU A 1 86 ? -23.646 5.315 -0.612 1.00 92.19 86 LEU A C 1
ATOM 710 O O . LEU A 1 86 ? -22.912 6.234 -0.958 1.00 92.19 86 LEU A O 1
ATOM 714 N N . HIS A 1 87 ? -24.568 4.810 -1.437 1.00 90.00 87 HIS A N 1
ATOM 715 C CA . HIS A 1 87 ? -24.758 5.322 -2.791 1.00 90.00 87 HIS A CA 1
ATOM 716 C C . HIS A 1 87 ? -25.064 6.833 -2.773 1.00 90.00 87 HIS A C 1
ATOM 718 O O . HIS A 1 87 ? -25.995 7.238 -2.066 1.00 90.00 87 HIS A O 1
ATOM 724 N N . PRO A 1 88 ? -24.375 7.660 -3.584 1.00 91.38 88 PRO A N 1
ATOM 725 C CA . PRO A 1 88 ? -24.523 9.120 -3.553 1.00 91.38 88 PRO A CA 1
ATOM 726 C C . PRO A 1 88 ? -25.941 9.604 -3.898 1.00 91.38 88 PRO A C 1
ATOM 728 O O . PRO A 1 88 ? -26.356 10.654 -3.435 1.00 91.38 88 PRO A O 1
ATOM 731 N N . ASP A 1 89 ? -26.714 8.821 -4.657 1.00 90.69 89 ASP A N 1
ATOM 732 C CA . ASP A 1 89 ? -28.128 9.125 -4.958 1.00 90.69 89 ASP A CA 1
ATOM 733 C C . ASP A 1 89 ? -29.066 8.947 -3.746 1.00 90.69 89 ASP A C 1
ATOM 735 O O . ASP A 1 89 ? -30.060 9.649 -3.593 1.00 90.69 89 ASP A O 1
ATOM 739 N N . LYS A 1 90 ? -28.765 7.992 -2.856 1.00 86.44 90 LYS A N 1
ATOM 740 C CA . LYS A 1 90 ? -29.627 7.662 -1.705 1.00 86.44 90 LYS A CA 1
ATOM 741 C C . LYS A 1 90 ? -29.166 8.329 -0.417 1.00 86.44 90 LYS A C 1
ATOM 743 O O . LYS A 1 90 ? -29.961 8.504 0.505 1.00 86.44 90 LYS A O 1
ATOM 748 N N . CYS A 1 91 ? -27.884 8.663 -0.340 1.00 85.56 91 CYS A N 1
ATOM 749 C CA . CYS A 1 91 ? -27.269 9.285 0.812 1.00 85.56 91 CYS A CA 1
ATOM 750 C C . CYS A 1 91 ? -27.187 10.801 0.614 1.00 85.56 91 CYS A C 1
ATOM 752 O O . CYS A 1 91 ? -26.540 11.277 -0.308 1.00 85.56 91 CYS A O 1
ATOM 754 N N . LYS A 1 92 ? -27.803 11.569 1.519 1.00 83.94 92 LYS A N 1
ATOM 755 C CA . LYS A 1 92 ? -27.856 13.043 1.444 1.00 83.94 92 LYS A CA 1
ATOM 756 C C . LYS A 1 92 ? -26.555 13.744 1.864 1.00 83.94 92 LYS A C 1
ATOM 758 O O . LYS A 1 92 ? -26.492 14.966 1.835 1.00 83.94 92 LYS A O 1
ATOM 763 N N . HIS A 1 93 ? -25.549 12.992 2.305 1.00 86.62 93 HIS A N 1
ATOM 764 C CA . HIS A 1 93 ? -24.282 13.535 2.785 1.00 86.62 93 HIS A CA 1
ATOM 765 C C . HIS A 1 93 ? -23.355 13.894 1.612 1.00 86.62 93 HIS A C 1
ATOM 767 O O . HIS A 1 93 ? -23.129 13.067 0.732 1.00 86.62 93 HIS A O 1
ATOM 773 N N . GLU A 1 94 ? -22.752 15.086 1.628 1.00 86.50 94 GLU A N 1
ATOM 774 C CA . GLU A 1 94 ? -21.916 15.605 0.526 1.00 86.50 94 GLU A CA 1
ATOM 775 C C . GLU A 1 94 ? -20.724 14.690 0.198 1.00 86.50 94 GLU A C 1
ATOM 777 O O . GLU A 1 94 ? -20.383 14.469 -0.960 1.00 86.50 94 GLU A O 1
ATOM 782 N N . ARG A 1 95 ? -20.131 14.089 1.234 1.00 87.19 95 ARG A N 1
ATOM 783 C CA . ARG A 1 95 ? -18.986 13.168 1.123 1.00 87.19 95 ARG A CA 1
ATOM 784 C C . ARG A 1 95 ? -19.366 11.693 0.921 1.00 87.19 95 ARG A C 1
ATOM 786 O O . ARG A 1 95 ? -18.517 10.818 1.053 1.00 87.19 95 ARG A 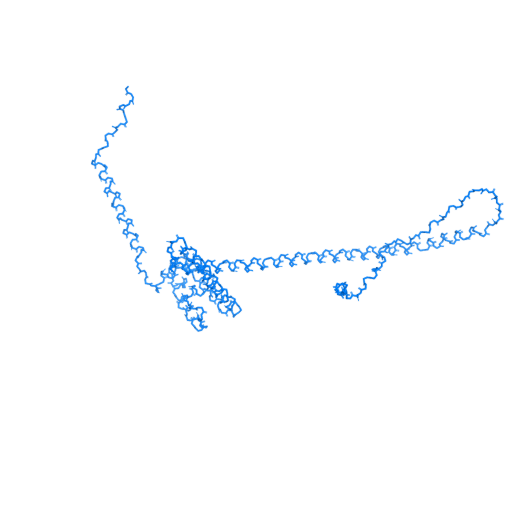O 1
ATOM 793 N N . ALA A 1 96 ? -20.626 11.383 0.610 1.00 89.88 96 ALA A N 1
ATOM 794 C CA . ALA A 1 96 ? -21.044 9.999 0.355 1.00 89.88 96 ALA A CA 1
ATOM 795 C C . ALA A 1 96 ? -20.288 9.365 -0.824 1.00 89.88 96 ALA A C 1
ATOM 797 O O . ALA A 1 96 ? -19.955 8.182 -0.785 1.00 89.88 96 ALA A O 1
ATOM 798 N N . ALA A 1 97 ? -19.967 10.167 -1.844 1.00 91.12 97 ALA A N 1
ATOM 799 C CA . ALA A 1 97 ? -19.180 9.730 -2.992 1.00 91.12 97 ALA A CA 1
ATOM 800 C C . ALA A 1 97 ? -17.768 9.261 -2.593 1.00 91.12 97 ALA A C 1
ATOM 802 O O . ALA A 1 97 ? -17.308 8.234 -3.091 1.00 91.12 97 ALA A O 1
ATOM 803 N N . ASP A 1 98 ? -17.112 9.960 -1.662 1.00 91.62 98 ASP A N 1
ATOM 804 C CA . ASP A 1 98 ? -15.776 9.597 -1.174 1.00 91.62 98 ASP A CA 1
ATOM 805 C C . ASP A 1 98 ? -15.810 8.259 -0.424 1.00 91.62 98 ASP A C 1
ATOM 807 O O . ASP A 1 98 ? -15.017 7.361 -0.708 1.00 91.62 98 ASP A O 1
ATOM 811 N N . ALA A 1 99 ? -16.779 8.090 0.483 1.00 91.62 99 ALA A N 1
ATOM 812 C CA . ALA A 1 99 ? -16.959 6.847 1.233 1.00 91.62 99 ALA A CA 1
ATOM 813 C C . ALA A 1 99 ? -17.290 5.662 0.307 1.00 91.62 99 ALA A C 1
ATOM 815 O O . ALA A 1 99 ? -16.745 4.567 0.460 1.00 91.62 99 ALA A O 1
ATOM 816 N N . PHE A 1 100 ? -18.155 5.878 -0.689 1.00 93.56 100 PHE A N 1
ATOM 817 C CA . PHE A 1 100 ? -18.473 4.865 -1.695 1.00 93.56 100 PHE A CA 1
ATOM 818 C C . PHE A 1 100 ? -17.247 4.484 -2.536 1.00 93.56 100 PHE A C 1
ATOM 820 O O . PHE A 1 100 ? -17.025 3.299 -2.789 1.00 93.56 100 PHE A O 1
ATOM 827 N N . SER A 1 101 ? -16.428 5.468 -2.922 1.00 93.00 101 SER A N 1
ATOM 828 C CA . SER A 1 101 ? -15.178 5.242 -3.655 1.00 93.00 101 SER A CA 1
ATOM 829 C C . SER A 1 101 ? -14.239 4.316 -2.883 1.00 93.00 101 SER A C 1
ATOM 831 O O . SER A 1 101 ? -13.658 3.403 -3.468 1.00 93.00 101 SER A O 1
ATOM 833 N N . GLU A 1 102 ? -14.138 4.474 -1.562 1.00 93.38 102 GLU A N 1
ATOM 834 C CA . GLU A 1 102 ? -13.289 3.615 -0.733 1.00 93.38 102 GLU A CA 1
ATOM 835 C C . GLU A 1 102 ? -13.784 2.161 -0.687 1.00 93.38 102 GLU A C 1
ATOM 837 O O . GLU A 1 102 ? -13.014 1.218 -0.887 1.00 93.38 102 GLU A O 1
ATOM 842 N N . VAL A 1 103 ? -15.098 1.967 -0.549 1.00 94.75 103 VAL A N 1
ATOM 843 C CA . VAL A 1 103 ? -15.737 0.641 -0.627 1.00 94.75 103 VAL A CA 1
ATOM 844 C C . VAL A 1 103 ? -15.529 -0.004 -1.999 1.00 94.75 103 VAL A C 1
ATOM 846 O O . VAL A 1 103 ? -15.252 -1.203 -2.096 1.00 94.75 103 VAL A O 1
ATOM 849 N N . GLU A 1 104 ? -15.623 0.779 -3.073 1.00 94.81 104 GLU A N 1
ATOM 850 C CA . GLU A 1 104 ? -15.398 0.302 -4.435 1.00 94.81 104 GLU A CA 1
ATOM 851 C C . GLU A 1 104 ? -13.935 -0.106 -4.668 1.00 94.81 104 GLU A C 1
ATOM 853 O O . GLU A 1 104 ? -13.678 -1.162 -5.257 1.00 94.81 104 GLU A O 1
ATOM 858 N N . LYS A 1 105 ? -12.967 0.683 -4.183 1.00 94.25 105 LYS A N 1
ATOM 859 C CA . LYS A 1 105 ? -11.538 0.334 -4.237 1.00 94.25 105 LYS A CA 1
ATOM 860 C C . LYS A 1 105 ? -11.268 -0.979 -3.509 1.00 94.25 105 LYS A C 1
ATOM 862 O O . LYS A 1 105 ? -10.634 -1.865 -4.086 1.00 94.25 105 LYS A O 1
ATOM 867 N N . ALA A 1 106 ? -11.789 -1.135 -2.291 1.00 94.69 106 ALA A N 1
ATOM 868 C CA . ALA A 1 106 ? -11.623 -2.355 -1.509 1.00 94.69 106 ALA A CA 1
ATOM 869 C C . ALA A 1 106 ? -12.188 -3.582 -2.241 1.00 94.69 106 ALA A C 1
ATOM 871 O O . ALA A 1 106 ? -11.510 -4.603 -2.371 1.00 94.69 106 ALA A O 1
ATOM 872 N N . TYR A 1 107 ? -13.390 -3.464 -2.809 1.00 96.00 107 TYR A N 1
ATOM 873 C CA . TYR A 1 107 ? -13.992 -4.532 -3.605 1.00 96.00 107 TYR A CA 1
ATOM 874 C C . TYR A 1 107 ? -13.152 -4.895 -4.838 1.00 96.00 107 TYR A C 1
ATOM 876 O O . TYR A 1 107 ? -12.915 -6.078 -5.089 1.00 96.00 107 TYR A O 1
ATOM 884 N N . LYS A 1 108 ? -12.648 -3.902 -5.585 1.00 95.38 108 LYS A N 1
ATOM 885 C CA . LYS A 1 108 ? -11.787 -4.132 -6.760 1.00 95.38 108 LYS A CA 1
ATOM 886 C C . LYS A 1 108 ? -10.505 -4.882 -6.400 1.00 95.38 108 LYS A C 1
ATOM 888 O O . LYS A 1 108 ? -10.106 -5.779 -7.137 1.00 95.38 108 LYS A O 1
ATOM 893 N N . ILE A 1 109 ? -9.878 -4.541 -5.274 1.00 93.94 109 ILE A N 1
ATOM 894 C CA . ILE A 1 109 ? -8.670 -5.221 -4.783 1.00 93.94 109 ILE A CA 1
ATOM 895 C C . ILE A 1 109 ? -8.973 -6.680 -4.430 1.00 93.94 109 ILE A C 1
ATOM 897 O O . ILE A 1 109 ? -8.198 -7.567 -4.776 1.00 93.94 109 ILE A O 1
ATOM 901 N N . LEU A 1 110 ? -10.102 -6.939 -3.767 1.00 94.12 110 LEU A N 1
ATOM 902 C CA . LEU A 1 110 ? -10.467 -8.278 -3.302 1.00 94.12 110 LEU A CA 1
ATOM 903 C C . LEU A 1 110 ? -11.012 -9.202 -4.397 1.00 94.12 110 LEU A C 1
ATOM 905 O O . LEU A 1 110 ? -10.994 -10.420 -4.221 1.00 94.12 110 LEU A O 1
ATOM 909 N N . MET A 1 111 ? -11.509 -8.646 -5.502 1.00 94.44 111 MET A N 1
ATOM 910 C CA . MET A 1 111 ? -11.929 -9.416 -6.680 1.00 94.44 111 MET A CA 1
ATOM 911 C C . MET A 1 111 ? -10.770 -9.819 -7.590 1.00 94.44 111 MET A C 1
ATOM 913 O O . MET A 1 111 ? -10.911 -10.768 -8.356 1.00 94.44 111 MET A O 1
ATOM 917 N N . ASP A 1 112 ? -9.635 -9.130 -7.506 1.00 95.31 112 ASP A N 1
ATOM 918 C CA . ASP A 1 112 ? -8.414 -9.527 -8.195 1.00 95.31 112 ASP A CA 1
ATOM 919 C C . ASP A 1 112 ? -7.712 -10.633 -7.377 1.00 95.31 112 ASP A C 1
ATOM 921 O O . ASP A 1 112 ? -7.289 -10.379 -6.245 1.00 95.31 112 ASP A O 1
ATOM 925 N N . PRO A 1 113 ? -7.593 -11.870 -7.898 1.00 93.75 113 PRO A N 1
ATOM 926 C CA . PRO A 1 113 ? -7.059 -12.996 -7.136 1.00 93.75 113 PRO A CA 1
ATOM 927 C C . PRO A 1 113 ? -5.590 -12.805 -6.742 1.00 93.75 113 PRO A C 1
ATOM 929 O O . PRO A 1 113 ? -5.187 -13.263 -5.668 1.00 93.75 113 PRO A O 1
ATOM 932 N N . ASP A 1 114 ? -4.795 -12.118 -7.565 1.00 94.25 114 ASP A N 1
ATOM 933 C CA . ASP A 1 114 ? -3.375 -11.895 -7.293 1.00 94.25 114 ASP A CA 1
ATOM 934 C C . ASP A 1 114 ? -3.205 -10.863 -6.182 1.00 94.25 114 ASP A C 1
ATOM 936 O O . ASP A 1 114 ? -2.466 -11.086 -5.215 1.00 94.25 114 ASP A O 1
ATOM 940 N N . LYS A 1 115 ? -3.971 -9.768 -6.254 1.00 92.75 115 LYS A N 1
ATOM 941 C CA . LYS A 1 115 ? -3.997 -8.764 -5.185 1.00 92.75 115 LYS A CA 1
ATOM 942 C C . LYS A 1 115 ? -4.571 -9.346 -3.902 1.00 92.75 115 LYS A C 1
ATOM 944 O O . LYS A 1 115 ? -3.953 -9.196 -2.852 1.00 92.75 115 LYS A O 1
ATOM 949 N N . LYS A 1 116 ? -5.678 -10.090 -3.963 1.00 92.81 116 LYS A N 1
ATOM 950 C CA . LYS A 1 116 ? -6.268 -10.754 -2.792 1.00 92.81 116 LYS A CA 1
ATOM 951 C C . LYS A 1 116 ? -5.232 -11.605 -2.054 1.00 92.81 116 LYS A C 1
ATOM 953 O O . LYS A 1 116 ? -5.090 -11.472 -0.839 1.00 92.81 116 LYS A O 1
ATOM 958 N N . ARG A 1 117 ? -4.475 -12.435 -2.781 1.00 92.62 117 ARG A N 1
ATOM 959 C CA . ARG A 1 117 ? -3.409 -13.280 -2.212 1.00 92.62 117 ARG A CA 1
ATOM 960 C C . ARG A 1 117 ? -2.278 -12.462 -1.595 1.00 92.62 117 ARG A C 1
ATOM 962 O O . ARG A 1 117 ? -1.786 -12.828 -0.528 1.00 92.62 117 ARG A O 1
ATOM 969 N N . LEU A 1 118 ? -1.867 -11.375 -2.247 1.00 92.44 118 LEU A N 1
ATOM 970 C CA . LEU A 1 118 ? -0.845 -10.469 -1.723 1.00 92.44 118 LEU A CA 1
ATOM 971 C C . LEU A 1 118 ? -1.292 -9.841 -0.396 1.00 92.44 118 LEU A C 1
ATOM 973 O O . LEU A 1 118 ? -0.575 -9.945 0.596 1.00 92.44 118 LEU A O 1
ATOM 977 N N . TYR A 1 119 ? -2.496 -9.269 -0.355 1.00 93.06 119 TYR A N 1
ATOM 978 C CA . TYR A 1 119 ? -3.056 -8.657 0.853 1.00 93.06 119 TYR A CA 1
ATOM 979 C C . TYR A 1 119 ? -3.209 -9.678 1.990 1.00 93.06 119 TYR A C 1
ATOM 981 O O . TYR A 1 119 ? -2.790 -9.404 3.112 1.00 93.06 119 TYR A O 1
ATOM 989 N N . GLN A 1 120 ? -3.720 -10.883 1.705 1.00 92.69 120 GLN A N 1
ATOM 990 C CA . GLN A 1 120 ? -3.822 -11.953 2.708 1.00 92.69 120 GLN A CA 1
ATOM 991 C C . GLN A 1 120 ? -2.461 -12.348 3.288 1.00 92.69 120 GLN A C 1
ATOM 993 O O . GLN A 1 120 ? -2.344 -12.574 4.493 1.00 92.69 120 GLN A O 1
ATOM 998 N N . ARG A 1 121 ? -1.426 -12.436 2.443 1.00 93.38 121 ARG A N 1
ATOM 999 C CA . ARG A 1 121 ? -0.061 -12.737 2.890 1.00 93.38 121 ARG A CA 1
ATOM 1000 C C . ARG A 1 121 ? 0.466 -11.646 3.814 1.00 93.38 121 ARG A C 1
ATOM 1002 O O . ARG A 1 121 ? 0.930 -11.967 4.902 1.00 93.38 121 ARG A O 1
ATOM 1009 N N . ILE A 1 122 ? 0.353 -10.387 3.394 1.00 93.75 122 ILE A N 1
ATOM 1010 C CA . ILE A 1 122 ? 0.835 -9.230 4.157 1.00 93.75 122 ILE A CA 1
ATOM 1011 C C . ILE A 1 122 ? 0.142 -9.153 5.515 1.00 93.75 122 ILE A C 1
ATOM 1013 O O . ILE A 1 122 ? 0.798 -8.912 6.517 1.00 93.75 122 ILE A O 1
ATOM 1017 N N . MET A 1 123 ? -1.162 -9.417 5.580 1.00 92.19 123 MET A N 1
ATOM 1018 C CA . MET A 1 123 ? -1.909 -9.376 6.842 1.00 92.19 123 MET A CA 1
ATOM 1019 C C . MET A 1 123 ? -1.511 -10.481 7.804 1.00 92.19 123 MET A C 1
ATOM 1021 O O . MET A 1 123 ? -1.356 -10.235 8.999 1.00 92.19 123 MET A O 1
ATOM 1025 N N . ARG A 1 124 ? -1.323 -11.697 7.287 1.00 93.75 124 ARG A N 1
ATOM 1026 C CA . ARG A 1 124 ? -0.828 -12.819 8.088 1.00 93.75 124 ARG A CA 1
ATOM 1027 C C . ARG A 1 124 ? 0.557 -12.504 8.649 1.00 93.75 124 ARG A C 1
ATOM 1029 O O . ARG A 1 124 ? 0.781 -12.676 9.841 1.00 93.75 124 ARG A O 1
ATOM 1036 N N . GLU A 1 125 ? 1.436 -11.980 7.802 1.00 95.06 125 GLU A N 1
ATOM 1037 C CA . GLU A 1 125 ? 2.791 -11.583 8.174 1.00 95.06 125 GLU A CA 1
ATOM 1038 C C . GLU A 1 125 ? 2.808 -10.421 9.178 1.00 95.06 125 GLU A C 1
ATOM 1040 O O . GLU A 1 125 ? 3.548 -10.465 10.157 1.00 95.06 125 GLU A O 1
ATOM 1045 N N . ALA A 1 126 ? 1.983 -9.392 8.978 1.00 95.31 126 ALA A N 1
ATOM 1046 C CA . ALA A 1 126 ? 1.866 -8.260 9.891 1.00 95.31 126 ALA A CA 1
ATOM 1047 C C . ALA A 1 126 ? 1.421 -8.711 11.282 1.00 95.31 126 ALA A C 1
ATOM 1049 O O . ALA A 1 126 ? 2.024 -8.318 12.280 1.00 95.31 126 ALA A O 1
ATOM 1050 N N . ARG A 1 127 ? 0.400 -9.574 11.342 1.00 94.12 127 ARG A N 1
ATOM 1051 C CA . ARG A 1 127 ? -0.096 -10.131 12.598 1.00 94.12 127 ARG A CA 1
ATOM 1052 C C . ARG A 1 127 ? 0.980 -10.937 13.320 1.00 94.12 127 ARG A C 1
ATOM 1054 O O . ARG A 1 127 ? 1.224 -10.689 14.495 1.00 94.12 127 ARG A O 1
ATOM 1061 N N . GLU A 1 128 ? 1.656 -11.838 12.613 1.00 95.69 128 GLU A N 1
ATOM 1062 C CA . GLU A 1 128 ? 2.736 -12.653 13.177 1.00 95.69 128 GLU A CA 1
ATOM 1063 C C . GLU A 1 128 ? 3.889 -11.783 13.706 1.00 95.69 128 GLU A C 1
ATOM 1065 O O . GLU A 1 128 ? 4.373 -11.986 14.820 1.00 95.69 128 GLU A O 1
ATOM 1070 N N . ARG A 1 129 ? 4.300 -10.758 12.949 1.00 96.38 129 ARG A N 1
ATOM 1071 C CA . ARG A 1 129 ? 5.336 -9.808 13.384 1.00 96.38 129 ARG A CA 1
ATOM 1072 C C . ARG A 1 129 ? 4.931 -9.072 14.657 1.00 96.38 129 ARG A C 1
ATOM 1074 O O . ARG A 1 129 ? 5.746 -8.969 15.571 1.00 96.38 129 ARG A O 1
ATOM 1081 N N . VAL A 1 130 ? 3.688 -8.602 14.737 1.00 96.19 130 VAL A N 1
ATOM 1082 C CA . VAL A 1 130 ? 3.172 -7.907 15.923 1.00 96.19 130 VAL A CA 1
ATOM 1083 C C . VAL A 1 130 ? 3.082 -8.837 17.125 1.00 96.19 130 VAL A C 1
ATOM 1085 O O . VAL A 1 130 ? 3.480 -8.436 18.214 1.00 96.19 130 VAL A O 1
ATOM 1088 N N . GLU A 1 131 ? 2.629 -10.079 16.950 1.00 95.56 131 GLU A N 1
ATOM 1089 C CA . GLU A 1 131 ? 2.625 -11.084 18.023 1.00 95.56 131 GLU A CA 1
ATOM 1090 C C . GLU A 1 131 ? 4.044 -11.286 18.579 1.00 95.56 131 GLU A C 1
ATOM 1092 O O . GLU A 1 131 ? 4.268 -11.148 19.783 1.00 95.56 131 GLU A O 1
ATOM 1097 N N . ILE A 1 132 ? 5.037 -11.471 17.703 1.00 96.44 132 ILE A N 1
ATOM 1098 C CA . ILE A 1 132 ? 6.445 -11.626 18.096 1.00 96.44 132 ILE A CA 1
ATOM 1099 C C . ILE A 1 132 ? 6.988 -10.372 18.801 1.00 96.44 132 ILE A C 1
ATOM 1101 O O . ILE A 1 132 ? 7.696 -10.480 19.809 1.00 96.44 132 ILE A O 1
ATOM 1105 N N . GLU A 1 133 ? 6.721 -9.177 18.268 1.00 94.88 133 GLU A N 1
ATOM 1106 C CA . GLU A 1 133 ? 7.182 -7.911 18.851 1.00 94.88 133 GLU A CA 1
ATOM 1107 C C . GLU A 1 133 ? 6.564 -7.671 20.232 1.00 94.88 133 GLU A C 1
ATOM 1109 O O . GLU A 1 133 ? 7.284 -7.346 21.183 1.00 94.88 133 GLU A O 1
ATOM 1114 N N . ARG A 1 134 ? 5.257 -7.906 20.372 1.00 95.50 134 ARG A N 1
ATOM 1115 C CA . ARG A 1 134 ? 4.534 -7.753 21.637 1.00 95.50 134 ARG A CA 1
ATOM 1116 C C . ARG A 1 134 ? 4.973 -8.776 22.671 1.00 95.50 134 ARG A C 1
ATOM 1118 O O . ARG A 1 134 ? 5.171 -8.396 23.820 1.00 95.50 134 ARG A O 1
ATOM 1125 N N . ASP A 1 135 ? 5.214 -10.029 22.294 1.00 95.31 135 ASP A N 1
ATOM 1126 C CA . ASP A 1 135 ? 5.742 -11.045 23.211 1.00 95.31 135 ASP A CA 1
ATOM 1127 C C . ASP A 1 135 ? 7.125 -10.667 23.752 1.00 95.31 135 ASP A C 1
ATOM 1129 O O . ASP A 1 135 ? 7.410 -10.803 24.950 1.00 95.31 135 ASP A O 1
ATOM 1133 N N . ARG A 1 136 ? 7.996 -10.139 22.883 1.00 96.69 136 ARG A N 1
ATOM 1134 C CA . ARG A 1 136 ? 9.317 -9.631 23.281 1.00 96.69 136 ARG A CA 1
ATOM 1135 C C . ARG A 1 136 ? 9.195 -8.443 24.235 1.00 96.69 136 ARG A C 1
ATOM 1137 O O . ARG A 1 136 ? 9.877 -8.428 25.264 1.00 96.69 136 ARG A O 1
ATOM 1144 N N . GLU A 1 137 ? 8.325 -7.485 23.928 1.00 95.19 137 GLU A N 1
ATOM 1145 C CA . GLU A 1 137 ? 8.097 -6.299 24.758 1.00 95.19 137 GLU A CA 1
ATOM 1146 C C . GLU A 1 137 ? 7.441 -6.657 26.099 1.00 95.19 137 GLU A C 1
ATOM 1148 O O . GLU A 1 137 ? 7.893 -6.211 27.150 1.00 95.19 137 GLU A O 1
ATOM 1153 N N . ASN A 1 138 ? 6.457 -7.553 26.114 1.00 95.50 138 ASN A N 1
ATOM 1154 C CA . ASN A 1 138 ? 5.825 -8.047 27.337 1.00 95.50 138 ASN A CA 1
ATOM 1155 C C . ASN A 1 138 ? 6.826 -8.787 28.232 1.00 95.50 138 ASN A C 1
ATOM 1157 O O . ASN A 1 138 ? 6.842 -8.593 29.451 1.00 95.50 138 ASN A O 1
ATOM 1161 N N . LYS A 1 139 ? 7.732 -9.582 27.645 1.00 96.62 139 LYS A N 1
ATOM 1162 C CA . LYS A 1 139 ? 8.828 -10.225 28.387 1.00 96.62 139 LYS A CA 1
ATOM 1163 C C . LYS A 1 139 ? 9.775 -9.198 29.013 1.00 96.62 139 LYS A C 1
ATOM 1165 O O . LYS A 1 139 ? 10.265 -9.427 30.121 1.00 96.62 139 LYS A O 1
ATOM 1170 N N . LYS A 1 140 ? 10.039 -8.083 28.326 1.00 96.56 140 LYS A N 1
ATOM 1171 C CA . LYS A 1 140 ? 10.845 -6.968 28.842 1.00 96.56 140 LYS A CA 1
ATOM 1172 C C . LYS A 1 140 ? 10.114 -6.227 29.966 1.00 96.56 140 LYS A C 1
ATOM 1174 O O . LYS A 1 140 ? 10.667 -6.108 31.055 1.00 96.56 140 LYS A O 1
ATOM 1179 N N . ARG A 1 141 ? 8.851 -5.851 29.760 1.00 96.56 141 ARG A N 1
ATOM 1180 C CA . ARG A 1 141 ? 7.984 -5.214 30.76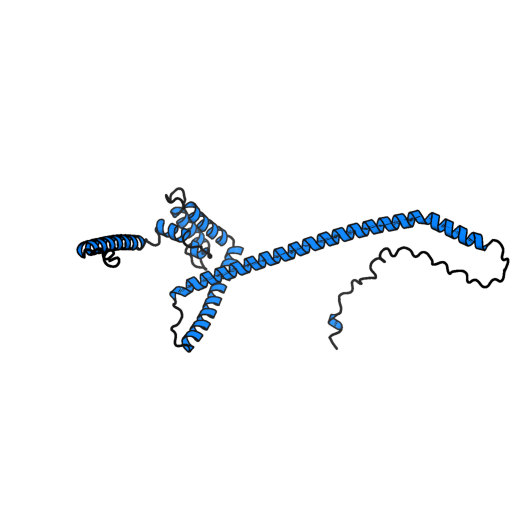6 1.00 96.56 141 ARG A CA 1
ATOM 1181 C C . ARG A 1 141 ? 7.893 -6.025 32.050 1.00 96.56 141 ARG A C 1
ATOM 1183 O O . ARG A 1 141 ? 8.066 -5.466 33.126 1.00 96.56 141 ARG A O 1
ATOM 1190 N N . ARG A 1 142 ? 7.756 -7.350 31.943 1.00 95.94 142 ARG A N 1
ATOM 1191 C CA . ARG A 1 142 ? 7.748 -8.246 33.108 1.00 95.94 142 ARG A CA 1
ATOM 1192 C C . ARG A 1 142 ? 9.051 -8.190 33.908 1.00 95.94 142 ARG A C 1
ATOM 1194 O O . ARG A 1 142 ? 9.004 -8.213 35.132 1.00 95.94 142 ARG A O 1
ATOM 1201 N N . LYS A 1 143 ? 10.210 -8.107 33.242 1.00 96.81 143 LYS A N 1
ATOM 1202 C CA . LYS A 1 143 ? 11.510 -7.929 33.921 1.00 96.81 143 LYS A CA 1
ATOM 1203 C C . LYS A 1 143 ? 11.616 -6.569 34.614 1.00 96.81 143 LYS A C 1
ATOM 1205 O O . LYS A 1 143 ? 12.269 -6.472 35.642 1.00 96.81 143 LYS A O 1
ATOM 1210 N N . GLU A 1 144 ? 10.969 -5.549 34.061 1.00 96.12 144 GLU A N 1
ATOM 1211 C CA . GLU A 1 144 ? 10.891 -4.195 34.625 1.00 96.12 144 GLU A CA 1
ATOM 1212 C C . GLU A 1 144 ? 9.770 -4.034 35.672 1.00 96.12 144 GLU A C 1
ATOM 1214 O O . GLU A 1 144 ? 9.566 -2.933 36.177 1.00 96.12 144 GLU A O 1
ATOM 1219 N N . GLY A 1 145 ? 9.015 -5.096 35.986 1.00 96.06 145 GLY A N 1
ATOM 1220 C CA . GLY A 1 145 ? 7.876 -5.039 36.910 1.00 96.06 145 GLY A CA 1
ATOM 1221 C C . GLY A 1 145 ? 6.649 -4.286 36.373 1.00 96.06 145 GLY A C 1
ATOM 1222 O O . GLY A 1 145 ? 5.761 -3.937 37.145 1.00 96.06 145 GLY A O 1
ATOM 1223 N N . LYS A 1 146 ? 6.581 -4.022 35.064 1.00 95.88 146 LYS A N 1
ATOM 1224 C CA . LYS A 1 146 ? 5.453 -3.356 34.397 1.00 95.88 146 LYS A CA 1
ATOM 1225 C C . LYS A 1 146 ? 4.416 -4.372 33.918 1.00 95.88 146 LYS A C 1
ATOM 1227 O O . LYS A 1 146 ? 4.755 -5.498 33.547 1.00 95.88 146 LYS A O 1
ATOM 1232 N N . ALA A 1 147 ? 3.158 -3.940 33.865 1.00 93.06 147 ALA A N 1
ATOM 1233 C CA . ALA A 1 147 ? 2.071 -4.706 33.265 1.00 93.06 147 ALA A CA 1
ATOM 1234 C C . ALA A 1 147 ? 2.312 -4.946 31.756 1.00 93.06 147 ALA A C 1
ATOM 1236 O O . ALA A 1 147 ? 2.972 -4.125 31.101 1.00 93.06 147 ALA A O 1
ATOM 1237 N N . PRO A 1 148 ? 1.788 -6.050 31.187 1.00 94.38 148 PRO A N 1
ATOM 1238 C CA . PRO A 1 148 ? 1.841 -6.292 29.748 1.00 94.38 148 PRO A CA 1
ATOM 1239 C C . PRO A 1 148 ? 1.144 -5.173 28.961 1.00 94.38 148 PRO A C 1
ATOM 1241 O O . PRO A 1 148 ? 0.412 -4.349 29.511 1.00 94.38 148 PRO A O 1
ATOM 1244 N N . LEU A 1 149 ? 1.435 -5.098 27.665 1.00 92.69 149 LEU A N 1
ATOM 1245 C CA . LEU A 1 149 ? 0.731 -4.214 26.745 1.00 92.69 149 LEU A CA 1
ATOM 1246 C C . LEU A 1 149 ? -0.778 -4.516 26.773 1.00 92.69 149 LEU A C 1
ATOM 1248 O O . LEU A 1 149 ? -1.138 -5.692 26.770 1.00 92.69 149 LEU A O 1
ATOM 1252 N N . PRO A 1 150 ? -1.640 -3.484 26.782 1.00 94.25 150 PRO A N 1
ATOM 1253 C CA . PRO A 1 150 ? -3.088 -3.656 26.689 1.00 94.25 150 PRO A CA 1
ATOM 1254 C C . PRO A 1 150 ? -3.511 -4.422 25.427 1.00 94.25 150 PRO A C 1
ATOM 1256 O O . PRO A 1 150 ? -2.937 -4.209 24.358 1.00 94.25 150 PRO A O 1
ATOM 1259 N N . ASP A 1 151 ? -4.493 -5.317 25.536 1.00 89.31 151 ASP A N 1
ATOM 1260 C CA . ASP A 1 151 ? -4.939 -6.164 24.416 1.00 89.31 151 ASP A CA 1
ATOM 1261 C C . ASP A 1 151 ? -5.728 -5.388 23.349 1.00 89.31 151 ASP A C 1
ATOM 1263 O O . ASP A 1 151 ? -5.701 -5.742 22.172 1.00 89.31 151 ASP A O 1
ATOM 1267 N N . ASP A 1 152 ? -6.385 -4.296 23.737 1.00 89.00 152 ASP A N 1
ATOM 1268 C CA . ASP A 1 152 ? -7.139 -3.411 22.844 1.00 89.00 152 ASP A CA 1
ATOM 1269 C C . ASP A 1 152 ? -6.253 -2.714 21.797 1.00 89.00 152 ASP A C 1
ATOM 1271 O O . ASP A 1 152 ? -6.720 -2.413 20.698 1.00 89.00 152 ASP A O 1
ATOM 1275 N N . THR A 1 153 ? -4.957 -2.533 22.077 1.00 91.06 153 THR A N 1
ATOM 1276 C CA . THR A 1 153 ? -4.013 -1.944 21.116 1.00 91.06 153 THR A CA 1
ATOM 1277 C C . THR A 1 153 ? -3.518 -2.923 20.054 1.00 91.06 153 THR A C 1
ATOM 1279 O O . THR A 1 153 ? -2.920 -2.491 19.070 1.00 91.06 153 THR A O 1
ATOM 1282 N N . PHE A 1 154 ? -3.786 -4.227 20.193 1.00 92.25 154 PHE A N 1
ATOM 1283 C CA . PHE A 1 154 ? -3.261 -5.249 19.282 1.00 92.25 154 PHE A CA 1
ATOM 1284 C C . PHE A 1 154 ? -3.640 -4.984 17.820 1.00 92.25 154 PHE A C 1
ATOM 1286 O O . PHE A 1 154 ? -2.781 -5.001 16.943 1.00 92.25 154 PHE A O 1
ATOM 1293 N N . ASN A 1 155 ? -4.912 -4.687 17.546 1.00 88.31 155 ASN A N 1
ATOM 1294 C CA . ASN A 1 155 ? -5.371 -4.452 16.175 1.00 88.31 155 ASN A CA 1
ATOM 1295 C C . ASN A 1 155 ? -4.762 -3.181 15.566 1.00 88.31 155 ASN A C 1
ATOM 1297 O O . ASN A 1 155 ? -4.455 -3.164 14.376 1.00 88.31 155 ASN A O 1
ATOM 1301 N N . ILE A 1 156 ? -4.539 -2.148 16.383 1.00 89.06 156 ILE A N 1
ATOM 1302 C CA . ILE A 1 156 ? -3.904 -0.896 15.952 1.00 89.06 156 ILE A CA 1
ATOM 1303 C C . ILE A 1 156 ? -2.447 -1.167 15.561 1.00 89.06 156 ILE A C 1
ATOM 1305 O O . ILE A 1 156 ? -1.996 -0.732 14.500 1.00 89.06 156 ILE A O 1
ATOM 1309 N N . ASP A 1 157 ? -1.729 -1.948 16.372 1.00 92.00 157 ASP A N 1
ATOM 1310 C CA . ASP A 1 157 ? -0.356 -2.359 16.076 1.00 92.00 157 ASP A CA 1
ATOM 1311 C C . ASP A 1 157 ? -0.289 -3.180 14.776 1.00 92.00 157 ASP A C 1
ATOM 1313 O O . ASP A 1 157 ? 0.590 -2.949 13.941 1.00 92.00 157 ASP A O 1
ATOM 1317 N N . VAL A 1 158 ? -1.243 -4.098 14.560 1.00 91.88 158 VAL A N 1
ATOM 1318 C CA . VAL A 1 158 ? -1.351 -4.888 13.318 1.00 91.88 158 VAL A CA 1
ATOM 1319 C C . VAL A 1 158 ? -1.594 -3.991 12.108 1.00 91.88 158 VAL A C 1
ATOM 1321 O O . VAL A 1 158 ? -0.921 -4.158 11.092 1.00 91.88 158 VAL A O 1
ATOM 1324 N N . GLN A 1 159 ? -2.491 -3.009 12.202 1.00 89.31 159 GLN A N 1
ATOM 1325 C CA . GLN A 1 159 ? -2.734 -2.060 11.112 1.00 89.31 159 GLN A CA 1
ATOM 1326 C C . GLN A 1 159 ? -1.494 -1.210 10.802 1.00 89.31 159 GLN A C 1
ATOM 1328 O O . GLN A 1 159 ? -1.121 -1.067 9.635 1.00 89.31 159 GLN A O 1
ATOM 1333 N N . ALA A 1 160 ? -0.798 -0.715 11.828 1.00 92.12 160 ALA A N 1
ATOM 1334 C CA . ALA A 1 160 ? 0.456 0.014 11.655 1.00 92.12 160 ALA A CA 1
ATOM 1335 C C . ALA A 1 160 ? 1.554 -0.858 11.021 1.00 92.12 160 ALA A C 1
ATOM 1337 O O . ALA A 1 160 ? 2.339 -0.378 10.201 1.00 92.12 160 ALA A O 1
ATOM 1338 N N . MET A 1 161 ? 1.612 -2.146 11.369 1.00 94.50 161 MET A N 1
ATOM 1339 C CA . MET A 1 161 ? 2.551 -3.091 10.766 1.00 94.50 161 MET A CA 1
ATOM 1340 C C . MET A 1 161 ? 2.208 -3.394 9.305 1.00 94.50 161 MET A C 1
ATOM 1342 O O . MET A 1 161 ? 3.105 -3.418 8.463 1.00 94.50 161 MET A O 1
ATOM 1346 N N . CYS A 1 162 ? 0.921 -3.560 8.982 1.00 92.69 162 CYS A N 1
ATOM 1347 C CA . CYS A 1 162 ? 0.449 -3.685 7.604 1.00 92.69 162 CYS A CA 1
ATOM 1348 C C . CYS A 1 162 ? 0.903 -2.490 6.760 1.00 92.69 162 CYS A C 1
ATOM 1350 O O . CYS A 1 162 ? 1.477 -2.701 5.695 1.00 92.69 162 CYS A O 1
ATOM 1352 N N . GLN A 1 163 ? 0.713 -1.256 7.247 1.00 91.25 163 GLN A N 1
ATOM 1353 C CA . GLN A 1 163 ? 1.132 -0.050 6.521 1.00 91.25 163 GLN A CA 1
ATOM 1354 C C . GLN A 1 163 ? 2.631 -0.079 6.208 1.00 91.25 163 GLN A C 1
ATOM 1356 O O . GLN A 1 163 ? 3.019 0.069 5.054 1.00 91.25 163 GLN A O 1
ATOM 1361 N N . LYS A 1 164 ? 3.469 -0.385 7.208 1.00 93.94 164 LYS A N 1
ATOM 1362 C CA . LYS A 1 164 ? 4.925 -0.492 7.022 1.00 93.94 164 LYS A CA 1
ATOM 1363 C C . LYS A 1 164 ? 5.314 -1.530 5.966 1.00 93.94 164 LYS A C 1
ATOM 1365 O O . LYS A 1 164 ? 6.260 -1.310 5.215 1.00 93.94 164 LYS A O 1
ATOM 1370 N N . LEU A 1 165 ? 4.619 -2.669 5.917 1.00 94.81 165 LEU A N 1
ATOM 1371 C CA . LEU A 1 165 ? 4.878 -3.708 4.917 1.00 94.81 165 LEU A CA 1
ATOM 1372 C C . LEU A 1 165 ? 4.491 -3.256 3.506 1.00 94.81 165 LEU A C 1
ATOM 1374 O O . LEU A 1 165 ? 5.243 -3.518 2.567 1.00 94.81 165 LEU A O 1
ATOM 1378 N N . PHE A 1 166 ? 3.354 -2.575 3.351 1.00 91.81 166 PHE A N 1
ATOM 1379 C CA . PHE A 1 166 ? 2.963 -2.000 2.063 1.00 91.81 166 PHE A CA 1
ATOM 1380 C C . PHE A 1 166 ? 3.965 -0.946 1.595 1.00 91.81 166 PHE A C 1
ATOM 1382 O O . PHE A 1 166 ? 4.455 -1.054 0.472 1.00 91.81 166 PHE A O 1
ATOM 1389 N N . ASP A 1 167 ? 4.352 -0.017 2.471 1.00 92.50 167 ASP A N 1
ATOM 1390 C CA . ASP A 1 167 ? 5.354 1.009 2.168 1.00 92.50 167 ASP A CA 1
ATOM 1391 C C . ASP A 1 167 ? 6.678 0.366 1.720 1.00 92.50 167 ASP A C 1
ATOM 1393 O O . ASP A 1 167 ? 7.258 0.745 0.703 1.00 92.50 167 ASP A O 1
ATOM 1397 N N . GLN A 1 168 ? 7.123 -0.689 2.415 1.00 93.81 168 GLN A N 1
ATOM 1398 C CA . GLN A 1 168 ? 8.330 -1.432 2.048 1.00 93.81 168 GLN A CA 1
ATOM 1399 C C . GLN A 1 168 ? 8.217 -2.089 0.660 1.00 93.81 168 GLN A C 1
ATOM 1401 O O . GLN A 1 168 ? 9.193 -2.124 -0.094 1.00 93.81 168 GLN A O 1
ATOM 1406 N N . ILE A 1 169 ? 7.052 -2.638 0.310 1.00 92.75 169 ILE A N 1
ATOM 1407 C CA . ILE A 1 169 ? 6.818 -3.237 -1.011 1.00 92.75 169 ILE A CA 1
ATOM 1408 C C . ILE A 1 169 ? 6.850 -2.161 -2.096 1.00 92.75 169 ILE A C 1
ATOM 1410 O O . ILE A 1 169 ? 7.513 -2.358 -3.118 1.00 92.75 169 ILE A O 1
ATOM 1414 N N . GLU A 1 170 ? 6.180 -1.030 -1.879 1.00 90.25 170 GLU A N 1
ATOM 1415 C CA . GLU A 1 170 ? 6.185 0.089 -2.821 1.00 90.25 170 GLU A CA 1
ATOM 1416 C C . GLU A 1 170 ? 7.595 0.648 -3.024 1.00 90.25 170 GLU A C 1
ATOM 1418 O O . GLU A 1 170 ? 8.031 0.855 -4.159 1.00 90.25 170 GLU A O 1
ATOM 1423 N N . ASP A 1 171 ? 8.351 0.836 -1.945 1.00 93.06 171 ASP A N 1
ATOM 1424 C CA . ASP A 1 171 ? 9.730 1.313 -2.009 1.00 93.06 171 ASP A CA 1
ATOM 1425 C C . ASP A 1 171 ? 10.637 0.349 -2.776 1.00 93.06 171 ASP A C 1
ATOM 1427 O O . ASP A 1 171 ? 11.450 0.781 -3.603 1.00 93.06 171 ASP A O 1
ATOM 1431 N N . ASN A 1 172 ? 10.466 -0.959 -2.566 1.00 94.38 172 ASN A N 1
ATOM 1432 C CA . ASN A 1 172 ? 11.186 -1.989 -3.309 1.00 94.38 172 ASN A CA 1
ATOM 1433 C C . ASN A 1 172 ? 10.855 -1.946 -4.808 1.00 94.38 172 ASN A C 1
ATOM 1435 O O . ASN A 1 172 ? 11.762 -2.048 -5.639 1.00 94.38 172 ASN A O 1
ATOM 1439 N N . GLN A 1 173 ? 9.582 -1.754 -5.166 1.00 92.31 173 GLN A N 1
ATOM 1440 C CA . GLN A 1 173 ? 9.154 -1.604 -6.561 1.00 92.31 173 GLN A CA 1
ATOM 1441 C C . GLN A 1 173 ? 9.759 -0.348 -7.196 1.00 92.31 173 GLN A C 1
ATOM 1443 O O . GLN A 1 173 ? 10.410 -0.433 -8.239 1.00 92.31 173 GLN A O 1
ATOM 1448 N N . ARG A 1 174 ? 9.660 0.803 -6.521 1.00 93.56 174 ARG A N 1
ATOM 1449 C CA . ARG A 1 174 ? 10.263 2.068 -6.976 1.00 93.56 174 ARG A CA 1
ATOM 1450 C C . ARG A 1 174 ? 11.774 1.938 -7.141 1.00 93.56 174 ARG A C 1
ATOM 1452 O O . ARG A 1 174 ? 12.350 2.469 -8.091 1.00 93.56 174 ARG A O 1
ATOM 1459 N N . TYR A 1 175 ? 12.447 1.247 -6.222 1.00 94.12 175 TYR A N 1
ATOM 1460 C CA . TYR A 1 175 ? 13.876 0.977 -6.331 1.00 94.12 175 TYR A CA 1
ATOM 1461 C C . TYR A 1 175 ? 14.197 0.135 -7.570 1.00 94.12 175 TYR A C 1
ATOM 1463 O O . TYR A 1 175 ? 15.079 0.517 -8.344 1.00 94.12 175 TYR A O 1
ATOM 1471 N N . PHE A 1 176 ? 13.464 -0.958 -7.789 1.00 94.44 176 PHE A N 1
ATOM 1472 C CA . PHE A 1 176 ? 13.645 -1.828 -8.948 1.00 94.44 176 PHE A CA 1
ATOM 1473 C C . PHE A 1 176 ? 13.470 -1.064 -10.270 1.00 94.44 176 PHE A C 1
ATOM 1475 O O . PHE A 1 176 ? 14.346 -1.117 -11.137 1.00 94.44 176 PHE A O 1
ATOM 1482 N N . GLU A 1 177 ? 12.410 -0.263 -10.393 1.00 93.50 177 GLU A N 1
ATOM 1483 C CA . GLU A 1 177 ? 12.159 0.581 -11.568 1.00 93.50 177 GLU A CA 1
ATOM 1484 C C . GLU A 1 177 ? 13.280 1.605 -11.803 1.00 93.50 177 GLU A C 1
ATOM 1486 O O . GLU A 1 177 ? 13.760 1.783 -12.929 1.00 93.50 177 GLU A O 1
ATOM 1491 N N . ARG A 1 178 ? 13.767 2.266 -10.743 1.00 94.62 178 ARG A N 1
ATOM 1492 C CA . ARG A 1 178 ? 14.908 3.194 -10.843 1.00 94.62 178 ARG A CA 1
ATOM 1493 C C . ARG A 1 178 ? 16.163 2.493 -11.355 1.00 94.62 178 ARG A C 1
ATOM 1495 O O . ARG A 1 178 ? 16.850 3.012 -12.235 1.00 94.62 178 ARG A O 1
ATOM 1502 N N . VAL A 1 179 ? 16.475 1.311 -10.833 1.00 95.25 179 VAL A N 1
ATOM 1503 C CA . VAL A 1 179 ? 17.641 0.535 -11.281 1.00 95.25 179 VAL A CA 1
ATOM 1504 C C . VAL A 1 179 ? 17.495 0.139 -12.752 1.00 95.25 179 VAL A C 1
ATOM 1506 O O . VAL A 1 179 ? 18.441 0.282 -13.535 1.00 95.25 179 VAL A O 1
ATOM 1509 N N . GLU A 1 180 ? 16.308 -0.303 -13.158 1.00 94.50 180 GLU A N 1
ATOM 1510 C CA . GLU A 1 180 ? 16.047 -0.728 -14.529 1.00 94.50 180 GLU A CA 1
ATOM 1511 C C . GLU A 1 180 ? 16.114 0.437 -15.529 1.00 94.50 180 GLU A C 1
ATOM 1513 O O . GLU A 1 180 ? 16.725 0.316 -16.595 1.00 94.50 180 GLU A O 1
ATOM 1518 N N . THR A 1 181 ? 15.556 1.598 -15.184 1.00 94.56 181 THR A N 1
ATOM 1519 C CA . THR A 1 181 ? 15.621 2.805 -16.025 1.00 94.56 181 THR A CA 1
ATOM 1520 C C . THR A 1 181 ? 17.057 3.300 -16.198 1.00 94.56 181 THR A C 1
ATOM 1522 O O . THR A 1 181 ? 17.472 3.628 -17.316 1.00 94.56 181 THR A O 1
ATOM 1525 N N . ILE A 1 182 ? 17.868 3.271 -15.133 1.00 95.75 182 ILE A N 1
ATOM 1526 C CA . ILE A 1 182 ? 19.305 3.571 -15.207 1.00 95.75 182 ILE A CA 1
ATOM 1527 C C . ILE A 1 182 ? 20.010 2.584 -16.143 1.00 95.75 182 ILE A C 1
ATOM 1529 O O . ILE A 1 182 ? 20.795 3.006 -16.999 1.00 95.75 182 ILE A O 1
ATOM 1533 N N . LYS A 1 183 ? 19.720 1.283 -16.022 1.00 95.31 183 LYS A N 1
ATOM 1534 C CA . LYS A 1 183 ? 20.290 0.241 -16.888 1.00 95.31 183 LYS A CA 1
ATOM 1535 C C . LYS A 1 183 ? 19.920 0.472 -18.354 1.00 95.31 183 LYS A C 1
ATOM 1537 O O . LYS A 1 183 ? 20.814 0.492 -19.198 1.00 95.31 183 LYS A O 1
ATOM 1542 N N . ARG A 1 184 ? 18.644 0.739 -18.658 1.00 95.31 184 ARG A N 1
ATOM 1543 C CA . ARG A 1 184 ? 18.171 1.067 -20.016 1.00 95.31 184 ARG A CA 1
ATOM 1544 C C . ARG A 1 184 ? 18.888 2.292 -20.588 1.00 95.31 184 ARG A C 1
ATOM 1546 O O . ARG A 1 184 ? 19.379 2.246 -21.715 1.00 95.31 184 ARG A O 1
ATOM 1553 N N . ARG A 1 185 ? 19.037 3.361 -19.798 1.00 95.56 185 ARG A N 1
ATOM 1554 C CA . ARG A 1 185 ? 19.746 4.581 -20.218 1.00 95.56 185 ARG A CA 1
ATOM 1555 C C . ARG A 1 185 ? 21.226 4.327 -20.514 1.00 95.56 185 ARG A C 1
ATOM 1557 O O . ARG A 1 185 ? 21.749 4.884 -21.479 1.00 95.56 185 ARG A O 1
ATOM 1564 N N . ARG A 1 186 ? 21.909 3.512 -19.701 1.00 96.31 186 ARG A N 1
ATOM 1565 C CA . ARG A 1 186 ? 23.310 3.114 -19.939 1.00 96.31 186 ARG A CA 1
ATOM 1566 C C . ARG A 1 186 ? 23.436 2.316 -21.234 1.00 96.31 186 ARG A C 1
ATOM 1568 O O . ARG A 1 186 ? 24.212 2.708 -22.097 1.00 96.31 186 ARG A O 1
ATOM 1575 N N . MET A 1 187 ? 22.593 1.299 -21.411 1.00 94.50 187 MET A N 1
ATOM 1576 C CA . MET A 1 187 ? 22.560 0.484 -22.628 1.00 94.50 187 MET A CA 1
ATOM 1577 C C . MET A 1 187 ? 22.348 1.334 -23.882 1.00 94.50 187 MET A C 1
ATOM 1579 O O . MET A 1 187 ? 23.067 1.164 -24.860 1.00 94.50 187 MET A O 1
ATOM 1583 N N . HIS A 1 188 ? 21.421 2.294 -23.848 1.00 95.56 188 HIS A N 1
ATOM 1584 C CA . HIS A 1 188 ? 21.204 3.202 -24.973 1.00 95.56 188 HIS A CA 1
ATOM 1585 C C . HIS A 1 188 ? 22.454 4.036 -25.287 1.00 95.56 188 HIS A C 1
ATOM 1587 O O . HIS A 1 188 ? 22.884 4.100 -26.435 1.00 95.56 188 HIS A O 1
ATOM 1593 N N . LYS A 1 189 ? 23.083 4.645 -24.272 1.00 95.44 189 LYS A N 1
ATOM 1594 C CA . LYS A 1 189 ? 24.322 5.421 -24.459 1.00 95.44 189 LYS A CA 1
ATOM 1595 C C . LYS A 1 189 ? 25.456 4.569 -25.029 1.00 95.44 189 LYS A C 1
ATOM 1597 O O . LYS A 1 189 ? 26.185 5.043 -25.895 1.00 95.44 189 LYS A O 1
ATOM 1602 N N . ASP A 1 190 ? 25.603 3.332 -24.566 1.00 94.00 190 ASP A N 1
ATOM 1603 C CA . ASP A 1 190 ? 26.641 2.421 -25.050 1.00 94.00 190 ASP A CA 1
ATOM 1604 C C . ASP A 1 190 ? 26.368 1.964 -26.486 1.00 94.00 190 ASP A C 1
ATOM 1606 O O . ASP A 1 190 ? 27.292 1.890 -27.296 1.00 94.00 190 ASP A O 1
ATOM 1610 N N . MET A 1 191 ? 25.103 1.723 -26.836 1.00 93.50 191 MET A N 1
ATOM 1611 C CA . MET A 1 191 ? 24.697 1.422 -28.209 1.00 93.50 191 MET A CA 1
ATOM 1612 C C . MET A 1 191 ? 24.984 2.587 -29.158 1.00 93.50 191 MET A C 1
ATOM 1614 O O . MET A 1 191 ? 25.541 2.359 -30.232 1.00 93.50 191 MET A O 1
ATOM 1618 N N . GLU A 1 192 ? 24.685 3.823 -28.756 1.00 95.06 192 GLU A N 1
ATOM 1619 C CA . GLU A 1 192 ? 25.005 5.024 -29.539 1.00 95.06 192 GLU A CA 1
ATOM 1620 C C . GLU A 1 192 ? 26.518 5.218 -29.689 1.00 95.06 192 GLU A C 1
ATOM 1622 O O . GLU A 1 192 ? 27.013 5.376 -30.803 1.00 95.06 192 GLU A O 1
ATOM 1627 N N . LYS A 1 193 ? 27.292 5.069 -28.606 1.00 94.12 193 LYS A N 1
ATOM 1628 C CA . LYS A 1 193 ? 28.764 5.084 -28.679 1.00 94.12 193 LYS A CA 1
ATOM 1629 C C . LYS A 1 193 ? 29.303 4.030 -29.646 1.00 94.12 193 LYS A C 1
ATOM 1631 O O . LYS A 1 193 ? 30.215 4.321 -30.411 1.00 94.12 193 LYS A O 1
ATOM 1636 N N . ARG A 1 194 ? 28.738 2.818 -29.647 1.00 93.38 194 ARG A N 1
ATOM 1637 C CA . ARG A 1 194 ? 29.114 1.743 -30.583 1.00 93.38 194 ARG A CA 1
ATOM 1638 C C . ARG A 1 194 ? 28.724 2.048 -32.027 1.00 93.38 194 ARG A C 1
ATOM 1640 O O . ARG A 1 194 ? 29.384 1.552 -32.935 1.00 93.38 194 ARG A O 1
ATOM 1647 N N . LYS A 1 195 ? 27.635 2.782 -32.276 1.00 95.81 195 LYS A N 1
ATOM 1648 C CA . LYS A 1 195 ? 27.278 3.244 -33.629 1.00 95.81 195 LYS A CA 1
ATOM 1649 C C . LYS A 1 195 ? 28.291 4.276 -34.118 1.00 95.81 195 LYS A C 1
ATOM 1651 O O . LYS A 1 195 ? 28.915 4.036 -35.144 1.00 95.81 195 LYS A O 1
ATOM 1656 N N . ILE A 1 196 ? 28.547 5.309 -33.316 1.00 94.44 196 ILE A N 1
ATOM 1657 C CA . ILE A 1 196 ? 29.531 6.356 -33.626 1.00 94.44 196 ILE A CA 1
ATOM 1658 C C . ILE A 1 196 ? 30.917 5.744 -33.847 1.00 94.44 196 ILE A C 1
ATOM 1660 O O . ILE A 1 196 ? 31.568 6.045 -34.837 1.00 94.44 196 ILE A O 1
ATOM 1664 N N . ALA A 1 197 ? 31.360 4.830 -32.978 1.00 93.19 197 ALA A N 1
ATOM 1665 C CA . ALA A 1 197 ? 32.655 4.169 -33.132 1.00 93.19 197 ALA A CA 1
ATOM 1666 C C . ALA A 1 197 ? 32.768 3.405 -34.463 1.00 93.19 197 ALA A C 1
ATOM 1668 O O . ALA A 1 197 ? 33.795 3.499 -35.126 1.00 93.19 197 ALA A O 1
ATOM 1669 N N . ARG A 1 198 ? 31.705 2.703 -34.882 1.00 92.00 198 ARG A N 1
ATOM 1670 C CA . ARG A 1 198 ? 31.655 2.011 -36.182 1.00 92.00 198 ARG A CA 1
ATOM 1671 C C . ARG A 1 198 ? 31.656 2.982 -37.361 1.00 92.00 198 ARG A C 1
ATOM 1673 O O . ARG A 1 198 ? 32.235 2.672 -38.394 1.00 92.00 198 ARG A O 1
ATOM 1680 N N . GLU A 1 199 ? 30.987 4.124 -37.243 1.00 93.88 199 GLU A N 1
ATOM 1681 C CA . GLU A 1 199 ? 30.983 5.158 -38.285 1.00 93.88 199 GLU A CA 1
ATOM 1682 C C . GLU A 1 199 ? 32.354 5.818 -38.426 1.00 93.88 199 GLU A C 1
ATOM 1684 O O . GLU A 1 199 ? 32.870 5.901 -39.538 1.00 93.88 199 GLU A O 1
ATOM 1689 N N . VAL A 1 200 ? 32.980 6.184 -37.305 1.00 94.31 200 VAL A N 1
ATOM 1690 C CA . VAL A 1 200 ? 34.357 6.694 -37.268 1.00 94.31 200 VAL A CA 1
ATOM 1691 C C . VAL A 1 200 ? 35.321 5.670 -37.859 1.00 94.31 200 VAL A C 1
ATOM 1693 O O . VAL A 1 200 ? 36.162 6.026 -38.671 1.00 94.31 200 VAL A O 1
ATOM 1696 N N . GLU A 1 201 ? 35.185 4.389 -37.514 1.00 89.38 201 GLU A N 1
ATOM 1697 C CA . GLU A 1 201 ? 36.015 3.324 -38.082 1.00 89.38 201 GLU A CA 1
ATOM 1698 C C . GLU A 1 201 ? 35.844 3.203 -39.603 1.00 89.38 201 GLU A C 1
ATOM 1700 O O . GLU A 1 201 ? 36.835 3.115 -40.324 1.00 89.38 201 GLU A O 1
ATOM 1705 N N . LYS A 1 202 ? 34.606 3.268 -40.108 1.00 91.56 202 LYS A N 1
ATOM 1706 C CA . LYS A 1 202 ? 34.331 3.276 -41.554 1.00 91.56 202 LYS A CA 1
ATOM 1707 C C . LYS A 1 202 ? 34.905 4.503 -42.262 1.00 91.56 202 LYS A C 1
ATOM 1709 O O . LYS A 1 202 ? 35.280 4.390 -43.424 1.00 91.56 202 LYS A O 1
ATOM 1714 N N . GLU A 1 203 ? 34.899 5.668 -41.620 1.00 91.62 203 GLU A N 1
ATOM 1715 C CA . GLU A 1 203 ? 35.496 6.892 -42.171 1.00 91.62 203 GLU A CA 1
ATOM 1716 C C . GLU A 1 203 ? 37.022 6.783 -42.206 1.00 91.62 203 GLU A C 1
ATOM 1718 O O . GLU A 1 203 ? 37.618 6.968 -43.259 1.00 91.62 203 GLU A O 1
ATOM 1723 N N . VAL A 1 204 ? 37.647 6.357 -41.103 1.00 91.75 204 VAL A N 1
ATOM 1724 C CA . VAL A 1 204 ? 39.099 6.116 -41.034 1.00 91.75 204 VAL A CA 1
ATOM 1725 C C . VAL A 1 204 ? 39.539 5.099 -42.087 1.00 91.75 204 VAL A C 1
ATOM 1727 O O . VAL A 1 204 ? 40.585 5.276 -42.709 1.00 91.75 204 VAL A O 1
ATOM 1730 N N . GLU A 1 205 ? 38.756 4.039 -42.309 1.00 85.75 205 GLU A N 1
ATOM 1731 C CA . GLU A 1 205 ? 39.057 3.061 -43.355 1.00 85.75 205 GLU A CA 1
ATOM 1732 C C . GLU A 1 205 ? 38.934 3.671 -44.755 1.00 85.75 205 GLU A C 1
ATOM 1734 O O . GLU A 1 205 ? 39.816 3.455 -45.581 1.00 85.75 205 GLU A O 1
ATOM 1739 N N . ARG A 1 206 ? 37.897 4.479 -45.019 1.00 90.12 206 ARG A N 1
ATOM 1740 C CA . ARG A 1 206 ? 37.752 5.199 -46.295 1.00 90.12 206 ARG A CA 1
ATOM 1741 C C . ARG A 1 206 ? 38.925 6.141 -46.553 1.00 90.12 206 ARG A C 1
ATOM 1743 O O . ARG A 1 206 ? 39.569 6.019 -47.589 1.00 90.12 206 ARG A O 1
ATOM 1750 N N . GLU A 1 207 ? 39.273 6.996 -45.593 1.00 87.81 207 GLU A N 1
ATOM 1751 C CA . GLU A 1 207 ? 40.423 7.905 -45.697 1.00 87.81 207 GLU A CA 1
ATOM 1752 C C . GLU A 1 207 ? 41.740 7.142 -45.908 1.00 87.81 207 GLU A C 1
ATOM 1754 O O . GLU A 1 207 ? 42.598 7.542 -46.705 1.00 87.81 207 GLU A O 1
ATOM 1759 N N . TRP A 1 208 ? 41.916 6.015 -45.205 1.00 86.50 208 TRP A N 1
ATOM 1760 C CA . TRP A 1 208 ? 43.073 5.150 -45.393 1.00 86.50 208 TRP A CA 1
ATOM 1761 C C . TRP A 1 208 ? 43.118 4.598 -46.816 1.00 86.50 208 TRP A C 1
ATOM 1763 O O . TRP A 1 208 ? 44.203 4.572 -47.404 1.00 86.50 208 TRP A O 1
ATOM 1773 N N . GLU A 1 209 ? 41.988 4.163 -47.365 1.00 88.00 209 GLU A N 1
ATOM 1774 C CA . GLU A 1 209 ? 41.910 3.602 -48.709 1.00 88.00 209 GLU A CA 1
ATOM 1775 C C . GLU A 1 209 ? 42.077 4.644 -49.816 1.00 88.00 209 GLU A C 1
ATOM 1777 O O . GLU A 1 209 ? 42.830 4.400 -50.758 1.00 88.00 209 GLU A O 1
ATOM 1782 N N . ASP A 1 210 ? 41.522 5.843 -49.667 1.00 88.44 210 ASP A N 1
ATOM 1783 C CA . ASP A 1 210 ? 41.725 6.945 -50.615 1.00 88.44 210 ASP A CA 1
ATOM 1784 C C . ASP A 1 210 ? 43.204 7.371 -50.680 1.00 88.44 210 ASP A C 1
ATOM 1786 O O . ASP A 1 210 ? 43.753 7.694 -51.738 1.00 88.44 210 ASP A O 1
ATOM 1790 N N . GLY A 1 211 ? 43.913 7.286 -49.549 1.00 88.19 211 GLY A N 1
ATOM 1791 C CA . GLY A 1 211 ? 45.358 7.503 -49.476 1.00 88.19 211 GLY A CA 1
ATOM 1792 C C . GLY A 1 211 ? 46.212 6.391 -50.108 1.00 88.19 211 GLY A C 1
ATOM 1793 O O . GLY A 1 211 ? 47.426 6.572 -50.254 1.00 88.19 211 GLY A O 1
ATOM 1794 N N . ARG A 1 212 ? 45.632 5.242 -50.491 1.00 88.19 212 ARG A N 1
ATOM 1795 C CA . ARG A 1 212 ? 46.360 4.051 -50.972 1.00 88.19 212 ARG A CA 1
ATOM 1796 C C . ARG A 1 212 ? 47.210 4.343 -52.202 1.00 88.19 212 ARG A C 1
ATOM 1798 O O . ARG A 1 212 ? 48.397 4.020 -52.200 1.00 88.19 212 ARG A O 1
ATOM 1805 N N . ASP A 1 213 ? 46.639 4.968 -53.227 1.00 85.06 213 ASP A N 1
ATOM 1806 C CA . ASP A 1 213 ? 47.338 5.222 -54.491 1.00 85.06 213 ASP A CA 1
ATOM 1807 C C . ASP A 1 213 ? 48.480 6.221 -54.327 1.00 85.06 213 ASP A C 1
ATOM 1809 O O . ASP A 1 213 ? 49.539 6.070 -54.939 1.00 85.06 213 ASP A O 1
ATOM 1813 N N . LYS A 1 214 ? 48.293 7.222 -53.461 1.00 86.62 214 LYS A N 1
ATOM 1814 C CA . LYS A 1 214 ? 49.344 8.174 -53.100 1.00 86.62 214 LYS A CA 1
ATOM 1815 C C . LYS A 1 214 ? 50.480 7.468 -52.361 1.00 86.62 214 LYS A C 1
ATOM 1817 O O . LYS A 1 214 ? 51.621 7.561 -52.803 1.00 86.62 214 LYS A O 1
ATOM 1822 N N . ARG A 1 215 ? 50.170 6.666 -51.334 1.00 89.69 215 ARG A N 1
ATOM 1823 C CA . ARG A 1 215 ? 51.173 5.851 -50.624 1.00 89.69 215 ARG A CA 1
ATOM 1824 C C . ARG A 1 215 ? 51.899 4.883 -51.566 1.00 89.69 215 ARG A C 1
ATOM 1826 O O . ARG A 1 215 ? 53.115 4.732 -51.473 1.00 89.69 215 ARG A O 1
ATOM 1833 N N . ALA A 1 216 ? 51.188 4.259 -52.507 1.00 84.88 216 ALA A N 1
ATOM 1834 C CA . ALA A 1 216 ? 51.774 3.369 -53.508 1.00 84.88 216 ALA A CA 1
ATOM 1835 C C . ALA A 1 216 ? 52.705 4.118 -54.478 1.00 84.88 216 ALA A C 1
ATOM 1837 O O . ALA A 1 216 ? 53.790 3.624 -54.794 1.00 84.88 216 ALA A O 1
ATOM 1838 N N . LYS A 1 217 ? 52.318 5.320 -54.929 1.00 83.81 217 LYS A N 1
ATOM 1839 C CA . LYS A 1 217 ? 53.164 6.209 -55.743 1.00 83.81 217 LYS A CA 1
ATOM 1840 C C . LYS A 1 217 ? 54.409 6.660 -54.975 1.00 83.81 217 LYS A C 1
ATOM 1842 O O . LYS A 1 217 ? 55.510 6.548 -55.509 1.00 83.81 217 LYS A O 1
ATOM 1847 N N . ASP A 1 218 ? 54.266 7.080 -53.721 1.00 83.38 218 ASP A N 1
ATOM 1848 C CA . ASP A 1 218 ? 55.386 7.493 -52.867 1.00 83.38 218 ASP A CA 1
ATOM 1849 C C . ASP A 1 218 ? 56.371 6.337 -52.628 1.00 83.38 218 ASP A C 1
ATOM 1851 O O . ASP A 1 218 ? 57.588 6.519 -52.716 1.00 83.38 218 ASP A O 1
ATOM 1855 N N . TRP A 1 219 ? 55.865 5.112 -52.446 1.00 78.31 219 TRP A N 1
ATOM 1856 C CA . TRP A 1 219 ? 56.692 3.907 -52.350 1.00 78.31 219 TRP A CA 1
ATOM 1857 C C . TRP A 1 219 ? 57.409 3.554 -53.667 1.00 78.31 219 TRP A C 1
ATOM 1859 O O . TRP A 1 219 ? 58.602 3.228 -53.662 1.00 78.31 219 TRP A O 1
ATOM 1869 N N . ARG A 1 220 ? 56.735 3.672 -54.822 1.00 79.69 220 ARG A N 1
ATOM 1870 C CA . ARG A 1 220 ? 57.371 3.520 -56.148 1.00 79.69 220 ARG A CA 1
ATOM 1871 C C . ARG A 1 220 ? 58.470 4.565 -56.372 1.00 79.69 220 ARG A C 1
ATOM 1873 O O . ARG A 1 220 ? 59.540 4.223 -56.865 1.00 79.69 220 ARG A O 1
ATOM 1880 N N . ASN A 1 221 ? 58.258 5.809 -55.949 1.00 78.75 221 ASN A N 1
ATOM 1881 C CA . ASN A 1 221 ? 59.255 6.879 -56.049 1.00 78.75 221 ASN A CA 1
ATOM 1882 C C . ASN A 1 221 ? 60.458 6.645 -55.118 1.00 78.75 221 ASN A C 1
ATOM 1884 O O . ASN A 1 221 ? 61.601 6.906 -55.501 1.00 78.75 221 ASN A O 1
ATOM 1888 N N . PHE A 1 222 ? 60.223 6.111 -53.915 1.00 74.31 222 PHE A N 1
ATOM 1889 C CA . PHE A 1 222 ? 61.277 5.722 -52.975 1.00 74.31 222 PHE A CA 1
ATOM 1890 C C . PHE A 1 222 ? 62.156 4.587 -53.529 1.00 74.31 222 PHE A C 1
ATOM 1892 O O . PHE A 1 222 ? 63.384 4.675 -53.494 1.00 74.31 222 PHE A O 1
ATOM 1899 N N . THR A 1 223 ? 61.547 3.545 -54.101 1.00 71.62 223 THR A N 1
ATOM 1900 C CA . THR A 1 223 ? 62.276 2.406 -54.691 1.00 71.62 223 THR A CA 1
ATOM 1901 C C . THR A 1 223 ? 62.939 2.752 -56.030 1.00 71.62 223 THR A C 1
ATOM 1903 O O . THR A 1 223 ? 64.046 2.287 -56.305 1.00 71.62 223 THR A O 1
ATOM 1906 N N . GLY A 1 224 ? 62.319 3.619 -56.838 1.00 63.41 224 GLY A N 1
ATOM 1907 C CA . GLY A 1 224 ? 62.870 4.120 -58.100 1.00 63.41 224 GLY A CA 1
ATOM 1908 C C . GLY A 1 224 ? 64.149 4.943 -57.916 1.00 63.41 224 GLY A C 1
ATOM 1909 O O . GLY A 1 224 ? 65.109 4.758 -58.663 1.00 63.41 224 GLY A O 1
ATOM 1910 N N . LYS A 1 225 ? 64.231 5.767 -56.860 1.00 58.06 225 LYS A N 1
ATOM 1911 C CA . LYS A 1 225 ? 65.462 6.501 -56.504 1.00 58.06 225 LYS A CA 1
ATOM 1912 C C . LYS A 1 225 ? 66.619 5.586 -56.086 1.00 58.06 225 LYS A C 1
ATOM 1914 O O . LYS A 1 225 ? 67.773 5.953 -56.279 1.00 58.06 225 LYS A O 1
ATOM 1919 N N . ALA A 1 226 ? 66.346 4.380 -55.586 1.00 55.84 226 ALA A N 1
ATOM 1920 C CA . ALA A 1 226 ? 67.384 3.411 -55.214 1.00 55.84 226 ALA A CA 1
ATOM 1921 C C . ALA A 1 226 ? 68.094 2.764 -56.426 1.00 55.84 226 ALA A C 1
ATOM 1923 O O . ALA A 1 226 ? 69.153 2.156 -56.260 1.00 55.84 226 ALA A O 1
ATOM 1924 N N . LYS A 1 227 ? 67.546 2.899 -57.645 1.00 52.22 227 LYS A N 1
ATOM 1925 C CA . LYS A 1 227 ? 68.145 2.373 -58.888 1.00 52.22 227 LYS A CA 1
ATOM 1926 C C . LYS A 1 227 ? 68.993 3.400 -59.658 1.00 52.22 227 LYS A C 1
ATOM 1928 O O . LYS A 1 227 ? 69.641 3.031 -60.633 1.00 52.22 227 LYS A O 1
ATOM 1933 N N . GLY A 1 228 ? 69.056 4.657 -59.204 1.00 55.00 228 GLY A N 1
ATOM 1934 C CA . GLY A 1 228 ? 69.894 5.711 -59.784 1.00 55.00 228 GLY A CA 1
ATOM 1935 C C . GLY A 1 228 ? 71.254 5.849 -59.091 1.00 55.00 228 GLY A C 1
ATOM 1936 O O . GLY A 1 228 ? 71.385 6.561 -58.105 1.00 55.00 228 GLY A O 1
ATOM 1937 N N . SER A 1 229 ? 72.279 5.202 -59.647 1.00 42.91 229 SER A N 1
ATOM 1938 C CA . SER A 1 229 ? 73.712 5.353 -59.328 1.00 42.91 229 SER A CA 1
ATOM 1939 C C . SER A 1 229 ? 74.157 5.080 -57.873 1.00 42.91 229 SER A C 1
ATOM 1941 O O . SER A 1 229 ? 74.047 5.896 -56.960 1.00 42.91 229 SER A O 1
ATOM 1943 N N . LYS A 1 230 ? 74.839 3.946 -57.677 1.00 45.50 230 LYS A N 1
ATOM 1944 C CA . LYS A 1 230 ? 75.808 3.786 -56.584 1.00 45.50 230 LYS A CA 1
ATOM 1945 C C . LYS A 1 230 ? 77.055 4.629 -56.898 1.00 45.50 230 LYS A C 1
ATOM 1947 O O . LYS A 1 230 ? 78.038 4.093 -57.397 1.00 45.50 230 LYS A O 1
ATOM 1952 N N . LYS A 1 231 ? 77.067 5.921 -56.560 1.00 49.22 231 LYS A N 1
ATOM 1953 C CA . LYS A 1 231 ? 78.327 6.594 -56.194 1.00 49.22 231 LYS A CA 1
ATOM 1954 C C . LYS A 1 231 ? 78.455 6.525 -54.675 1.00 49.22 231 LYS A C 1
ATOM 1956 O O . LYS A 1 231 ? 77.780 7.243 -53.946 1.00 49.22 231 LYS A O 1
ATOM 1961 N N . ARG A 1 232 ? 79.300 5.608 -54.190 1.00 47.88 232 ARG A N 1
ATOM 1962 C CA . ARG A 1 232 ? 79.709 5.544 -52.779 1.00 47.88 232 ARG A CA 1
ATOM 1963 C C . ARG A 1 232 ? 80.523 6.798 -52.459 1.00 47.88 232 ARG A C 1
ATOM 1965 O O . ARG A 1 232 ? 81.731 6.803 -52.662 1.00 47.88 232 ARG A O 1
ATOM 1972 N N . VAL A 1 233 ? 79.881 7.838 -51.941 1.00 48.47 233 VAL A N 1
ATOM 1973 C CA . VAL A 1 233 ? 80.585 8.902 -51.220 1.00 48.47 233 VAL A CA 1
ATOM 1974 C C . VAL A 1 233 ? 80.620 8.497 -49.748 1.00 48.47 233 VAL A C 1
ATOM 1976 O O . VAL A 1 233 ? 79.585 8.331 -49.106 1.00 48.47 233 VAL A O 1
ATOM 1979 N N . LYS A 1 234 ? 81.830 8.255 -49.236 1.00 49.53 234 LYS A N 1
ATOM 1980 C CA . LYS A 1 234 ? 82.115 8.002 -47.818 1.00 49.53 234 LYS A CA 1
ATOM 1981 C C . LYS A 1 234 ? 81.909 9.322 -47.059 1.00 49.53 234 LYS A C 1
ATOM 1983 O O . LYS A 1 234 ? 82.832 10.115 -46.952 1.00 49.53 234 LYS A O 1
ATOM 1988 N N . LEU A 1 235 ? 80.715 9.561 -46.527 1.00 46.88 235 LEU A N 1
ATOM 1989 C CA . LEU A 1 235 ? 80.520 10.514 -45.432 1.00 46.88 235 LEU A CA 1
ATOM 1990 C C . LEU A 1 235 ? 79.673 9.844 -44.350 1.00 46.88 235 LEU A C 1
ATOM 1992 O O . LEU A 1 235 ? 78.616 9.287 -44.630 1.00 46.88 235 LEU A O 1
ATOM 1996 N N . GLY A 1 236 ? 80.186 9.855 -43.120 1.00 55.50 236 GLY A N 1
ATOM 1997 C CA . GLY A 1 236 ? 79.690 9.106 -41.962 1.00 55.50 236 GLY A CA 1
ATOM 1998 C C . GLY A 1 236 ? 78.367 9.589 -41.361 1.00 55.50 236 GLY A C 1
ATOM 1999 O O . GLY A 1 236 ? 78.220 9.552 -40.144 1.00 55.50 236 GLY A O 1
ATOM 2000 N N . LEU A 1 237 ? 77.394 10.019 -42.167 1.00 57.12 237 LEU A N 1
ATOM 2001 C CA . LEU A 1 237 ? 76.049 10.317 -41.677 1.00 57.12 237 LEU A CA 1
ATOM 2002 C C . LEU A 1 237 ? 75.151 9.082 -41.816 1.00 57.12 237 LEU A C 1
ATOM 2004 O O . LEU A 1 237 ? 74.866 8.608 -42.916 1.00 57.12 237 LEU A O 1
ATOM 2008 N N . LYS A 1 238 ? 74.696 8.556 -40.672 1.00 53.78 238 LYS A N 1
ATOM 2009 C CA . LYS A 1 238 ? 73.678 7.499 -40.603 1.00 53.78 238 LYS A CA 1
ATOM 2010 C C . LYS A 1 238 ? 72.404 7.980 -41.296 1.00 53.78 238 LYS A C 1
ATOM 2012 O O . LYS A 1 238 ? 71.799 8.962 -40.877 1.00 53.78 238 LYS A O 1
ATOM 2017 N N . ILE A 1 239 ? 71.979 7.239 -42.316 1.00 54.12 239 ILE A N 1
ATOM 2018 C CA . ILE A 1 239 ? 70.679 7.416 -42.965 1.00 54.12 239 ILE A CA 1
ATOM 2019 C C . ILE A 1 239 ? 69.599 7.237 -41.880 1.00 54.12 239 ILE A C 1
ATOM 2021 O O . ILE A 1 239 ? 69.587 6.186 -41.226 1.00 54.12 239 ILE A O 1
ATOM 2025 N N . PRO A 1 240 ? 68.720 8.226 -41.635 1.00 52.69 240 PRO A N 1
ATOM 2026 C CA . PRO A 1 240 ? 67.668 8.082 -40.640 1.00 52.69 240 PRO A CA 1
ATOM 2027 C C . PRO A 1 240 ? 66.755 6.925 -41.052 1.00 52.69 240 PRO A C 1
ATOM 2029 O O . PRO A 1 240 ? 66.279 6.872 -42.187 1.00 52.69 240 PRO A O 1
ATOM 2032 N N . LYS A 1 241 ? 66.529 5.969 -40.140 1.00 56.25 241 LYS A N 1
ATOM 2033 C CA . LYS A 1 241 ? 65.578 4.874 -40.368 1.00 56.25 241 LYS A CA 1
ATOM 2034 C C . LYS A 1 241 ? 64.215 5.504 -40.639 1.00 56.25 241 LYS A C 1
ATOM 2036 O O . LYS A 1 241 ? 63.641 6.130 -39.749 1.00 56.25 241 LYS A O 1
ATOM 2041 N N . THR A 1 242 ? 63.705 5.351 -41.855 1.00 54.06 242 THR A N 1
ATOM 2042 C CA . THR A 1 242 ? 62.352 5.778 -42.197 1.00 54.06 242 THR A CA 1
ATOM 2043 C C . THR A 1 242 ? 61.381 5.011 -41.306 1.00 54.06 242 THR A C 1
ATOM 2045 O O . THR A 1 242 ? 61.297 3.782 -41.340 1.00 54.06 242 THR A O 1
ATOM 2048 N N . ARG A 1 243 ? 60.686 5.734 -40.423 1.00 52.00 243 ARG A N 1
ATOM 2049 C CA . ARG A 1 243 ? 59.635 5.160 -39.586 1.00 52.00 243 ARG A CA 1
ATOM 2050 C C . ARG A 1 243 ? 58.509 4.748 -40.529 1.00 52.00 243 ARG A C 1
ATOM 2052 O O . ARG A 1 243 ? 57.852 5.625 -41.076 1.00 52.00 243 ARG A O 1
ATOM 2059 N N . MET A 1 244 ? 58.321 3.442 -40.745 1.00 57.84 244 MET A N 1
ATOM 2060 C CA . MET A 1 244 ? 57.178 2.942 -41.511 1.00 57.84 244 MET A CA 1
ATOM 2061 C C . MET A 1 244 ? 55.909 3.563 -40.938 1.00 57.84 244 MET A C 1
ATOM 2063 O O . MET A 1 244 ? 55.673 3.489 -39.726 1.00 57.84 244 MET A O 1
ATOM 2067 N N . GLU A 1 245 ? 55.136 4.211 -41.802 1.00 58.19 245 GLU A N 1
ATOM 2068 C CA . GLU A 1 245 ? 53.825 4.719 -41.445 1.00 58.19 245 GLU A CA 1
ATOM 2069 C C . GLU A 1 245 ? 52.987 3.512 -41.027 1.00 58.19 245 GLU A C 1
ATOM 2071 O O . GLU A 1 245 ? 52.687 2.618 -41.819 1.00 58.19 245 GLU A O 1
ATOM 2076 N N . LYS A 1 246 ? 52.725 3.405 -39.726 1.0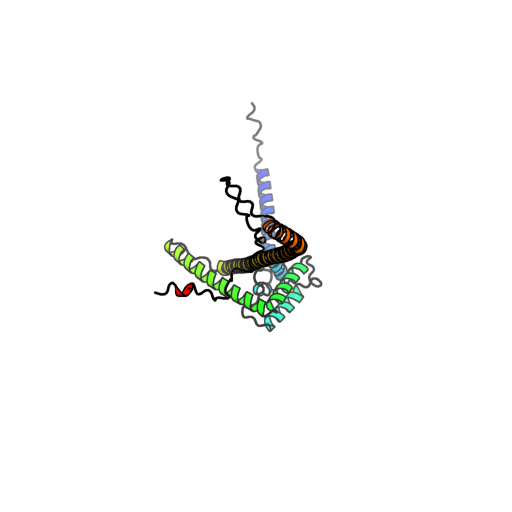0 62.16 246 LYS A N 1
ATOM 2077 C CA . LYS A 1 246 ? 51.857 2.355 -39.216 1.00 62.16 246 LYS A CA 1
ATOM 2078 C C . LYS A 1 246 ? 50.449 2.767 -39.605 1.00 62.16 246 LYS A C 1
ATOM 2080 O O . LYS A 1 246 ? 50.085 3.913 -39.341 1.00 62.16 246 LYS A O 1
ATOM 2085 N N . ARG A 1 247 ? 49.668 1.836 -40.171 1.00 54.28 247 ARG A N 1
ATOM 2086 C CA . ARG A 1 247 ? 48.205 1.971 -40.223 1.00 54.28 247 ARG A CA 1
ATOM 2087 C C . ARG A 1 247 ? 47.770 2.538 -38.868 1.00 54.28 247 ARG A C 1
ATOM 2089 O O . ARG A 1 247 ? 48.271 2.024 -37.851 1.00 54.28 247 ARG A O 1
ATOM 2096 N N . PRO A 1 248 ? 46.948 3.607 -38.820 1.00 56.47 248 PRO A N 1
ATOM 2097 C CA . PRO A 1 248 ? 46.404 4.053 -37.549 1.00 56.47 248 PRO A CA 1
ATOM 2098 C C . PRO A 1 248 ? 45.867 2.807 -36.862 1.00 56.47 248 PRO A C 1
ATOM 2100 O O . PRO A 1 248 ? 45.310 1.929 -37.523 1.00 56.47 248 PRO A O 1
ATOM 2103 N N . LYS A 1 249 ? 46.121 2.662 -35.562 1.00 54.12 249 LYS A N 1
ATOM 2104 C CA . LYS A 1 249 ? 45.478 1.601 -34.794 1.00 54.12 249 LYS A CA 1
ATOM 2105 C C . LYS A 1 249 ? 43.983 1.953 -34.726 1.00 54.12 249 LYS A C 1
ATOM 2107 O O . LYS A 1 249 ? 43.499 2.301 -33.657 1.00 54.12 249 LYS A O 1
ATOM 2112 N N . SER A 1 250 ? 43.261 1.904 -35.853 1.00 49.12 250 SER A N 1
ATOM 2113 C CA . SER A 1 250 ? 41.858 1.529 -35.833 1.00 49.12 250 SER A CA 1
ATOM 2114 C C . SER A 1 250 ? 41.854 0.253 -35.019 1.00 49.12 250 SER A C 1
ATOM 2116 O O . SER A 1 250 ? 42.749 -0.588 -35.193 1.00 49.12 250 SER A O 1
ATOM 2118 N N . ALA A 1 251 ? 40.995 0.235 -34.006 1.00 46.91 251 ALA A N 1
ATOM 2119 C CA . ALA A 1 251 ? 40.868 -0.855 -33.068 1.00 46.91 251 ALA A CA 1
ATOM 2120 C C . ALA A 1 251 ? 41.202 -2.156 -33.795 1.00 46.91 251 ALA A C 1
ATOM 2122 O O . ALA A 1 251 ? 40.510 -2.534 -34.739 1.00 46.91 251 ALA A O 1
ATOM 2123 N N . LYS A 1 252 ? 42.310 -2.815 -33.412 1.00 41.81 252 LYS A N 1
ATOM 2124 C CA . LYS A 1 252 ? 42.380 -4.253 -33.636 1.00 41.81 252 LYS A CA 1
ATOM 2125 C C . LYS A 1 252 ? 41.015 -4.723 -33.164 1.00 41.81 252 LYS A C 1
ATOM 2127 O O . LYS A 1 252 ? 40.696 -4.479 -31.995 1.00 41.81 252 LYS A O 1
ATOM 2132 N N . GLY A 1 253 ? 40.201 -5.251 -34.081 1.00 41.50 253 GLY A N 1
ATOM 2133 C CA . GLY A 1 253 ? 38.964 -5.909 -33.712 1.00 41.50 253 GLY A CA 1
ATOM 2134 C C . GLY A 1 253 ? 39.313 -6.748 -32.504 1.00 41.50 253 GLY A C 1
ATOM 2135 O O . GLY A 1 253 ? 40.311 -7.462 -32.585 1.00 41.50 253 GLY A O 1
ATOM 2136 N N . SER A 1 254 ? 38.630 -6.472 -31.387 1.00 38.44 254 SER A N 1
ATOM 2137 C CA . SER A 1 254 ? 38.701 -7.223 -30.138 1.00 38.44 254 SER A CA 1
ATOM 2138 C C . SER A 1 254 ? 39.879 -8.193 -30.123 1.00 38.44 254 SER A C 1
ATO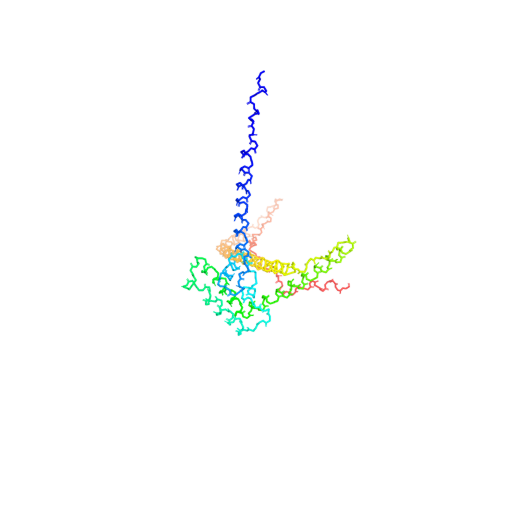M 2140 O O . SER A 1 254 ? 39.762 -9.306 -30.639 1.00 38.44 254 SER A O 1
ATOM 2142 N N . GLU A 1 255 ? 41.027 -7.765 -29.594 1.00 40.66 255 GLU A N 1
ATOM 2143 C CA . GLU A 1 255 ? 41.983 -8.719 -29.038 1.00 40.66 255 GLU A CA 1
ATOM 2144 C C . GLU A 1 255 ? 41.131 -9.713 -28.249 1.00 40.66 255 GLU A C 1
ATOM 2146 O O . GLU A 1 255 ? 40.377 -9.282 -27.375 1.00 40.66 255 GLU A O 1
ATOM 2151 N N . GLY A 1 256 ? 41.056 -10.948 -28.757 1.00 41.06 256 GLY A N 1
ATOM 2152 C CA . GLY A 1 256 ? 39.903 -11.812 -28.560 1.00 41.06 256 GLY A CA 1
ATOM 2153 C C . GLY A 1 256 ? 39.470 -11.819 -27.107 1.00 41.06 256 GLY A C 1
ATOM 2154 O O . GLY A 1 256 ? 40.154 -12.392 -26.265 1.00 41.06 256 GLY A O 1
ATOM 2155 N N . TYR A 1 257 ? 38.305 -11.234 -26.821 1.00 40.06 257 TYR A N 1
ATOM 2156 C CA . TYR A 1 257 ? 37.513 -11.792 -25.746 1.00 40.06 257 TYR A CA 1
ATOM 2157 C C . TYR A 1 257 ? 37.107 -13.150 -26.293 1.00 40.06 257 TYR A C 1
ATOM 2159 O O . TYR A 1 257 ? 36.189 -13.262 -27.109 1.00 40.06 257 TYR A O 1
ATOM 2167 N N . SER A 1 258 ? 37.887 -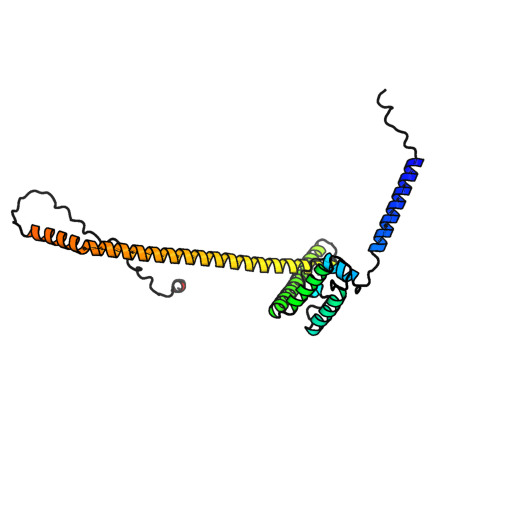14.172 -25.942 1.00 44.81 258 SER A N 1
ATOM 2168 C CA . SER A 1 258 ? 37.421 -15.538 -26.027 1.00 44.81 258 SER A CA 1
ATOM 2169 C C . SER A 1 258 ? 36.006 -15.532 -25.465 1.00 44.81 258 SER A C 1
ATOM 2171 O O . SER A 1 258 ? 35.800 -15.089 -24.333 1.00 44.81 258 SER A O 1
ATOM 2173 N N . MET A 1 259 ? 35.038 -16.039 -26.225 1.00 44.62 259 MET A N 1
ATOM 2174 C CA . MET A 1 259 ? 33.890 -16.694 -25.609 1.00 44.62 259 MET A CA 1
ATOM 2175 C C . MET A 1 259 ? 34.414 -17.924 -24.852 1.00 44.62 259 MET A C 1
ATOM 2177 O O . MET A 1 259 ? 34.240 -19.061 -25.268 1.00 44.62 259 MET A O 1
ATOM 2181 N N . GLY A 1 260 ? 35.163 -17.670 -23.786 1.00 44.12 260 GLY A N 1
ATOM 2182 C CA . GLY A 1 260 ? 35.566 -18.616 -22.777 1.00 44.12 260 GLY A CA 1
ATOM 2183 C C . GLY A 1 260 ? 34.682 -18.302 -21.593 1.00 44.12 260 GLY A C 1
ATOM 2184 O O . GLY A 1 260 ? 34.684 -17.180 -21.090 1.00 44.12 260 GLY A O 1
ATOM 2185 N N . VAL A 1 261 ? 33.876 -19.284 -21.214 1.00 47.59 261 VAL A N 1
ATOM 2186 C CA . VAL A 1 261 ? 33.243 -19.357 -19.901 1.00 47.59 261 VAL A CA 1
ATOM 2187 C C . VAL A 1 261 ? 34.277 -18.928 -18.855 1.00 47.59 261 VAL A C 1
ATOM 2189 O O . VAL A 1 261 ? 35.416 -19.390 -18.900 1.00 47.59 261 VAL A O 1
ATOM 2192 N N . ASP A 1 262 ? 33.914 -18.011 -17.963 1.00 50.38 262 ASP A N 1
ATOM 2193 C CA . ASP A 1 262 ? 34.809 -17.536 -16.909 1.00 50.38 262 ASP A CA 1
ATOM 2194 C C . ASP A 1 262 ? 35.146 -18.700 -15.957 1.00 50.38 262 ASP A C 1
ATOM 2196 O O . ASP A 1 262 ? 34.355 -19.087 -15.097 1.00 50.38 262 ASP A O 1
ATOM 2200 N N . GLU A 1 263 ? 36.311 -19.319 -16.155 1.00 55.91 263 GLU A N 1
ATOM 2201 C CA . GLU A 1 263 ? 36.824 -20.418 -15.328 1.00 55.91 263 GLU A CA 1
ATOM 2202 C C . GLU A 1 263 ? 37.587 -19.919 -14.087 1.00 55.91 263 GLU A C 1
ATOM 2204 O O . GLU A 1 263 ? 38.364 -20.667 -13.487 1.00 55.91 263 GLU A O 1
ATOM 2209 N N . GLY A 1 264 ? 37.379 -18.665 -13.661 1.00 58.06 264 GLY A N 1
ATOM 2210 C CA . GLY A 1 264 ? 37.961 -18.117 -12.431 1.00 58.06 264 GLY A CA 1
ATOM 2211 C C . GLY A 1 264 ? 37.733 -19.000 -11.196 1.00 58.06 264 GLY A C 1
ATOM 2212 O O . GLY A 1 264 ? 38.648 -19.164 -10.391 1.00 58.06 264 GLY A O 1
ATOM 2213 N N . TYR A 1 265 ? 36.583 -19.678 -11.110 1.00 56.44 265 TYR A N 1
ATOM 2214 C CA . TYR A 1 265 ? 36.235 -20.564 -9.990 1.00 56.44 265 TYR A CA 1
ATOM 2215 C C . TYR A 1 265 ? 37.099 -21.838 -9.882 1.00 56.44 265 TYR A C 1
ATOM 2217 O O . TYR A 1 265 ? 37.105 -22.484 -8.839 1.00 56.44 265 TYR A O 1
ATOM 2225 N N . LYS A 1 266 ? 37.852 -22.220 -10.926 1.00 52.38 266 LYS A N 1
ATOM 2226 C CA . LYS A 1 266 ? 38.733 -23.406 -10.898 1.00 52.38 266 LYS A CA 1
ATOM 2227 C C . LYS A 1 266 ? 40.104 -23.136 -10.268 1.00 52.38 266 LYS A C 1
ATOM 2229 O O . LYS A 1 266 ? 40.859 -24.076 -10.038 1.00 52.38 266 LYS A O 1
ATOM 2234 N N . ARG A 1 267 ? 40.454 -21.870 -10.002 1.00 53.06 267 ARG A N 1
ATOM 2235 C CA . ARG A 1 267 ? 41.754 -21.489 -9.416 1.00 53.06 267 ARG A CA 1
ATOM 2236 C C . ARG A 1 267 ? 41.783 -21.485 -7.886 1.00 53.06 267 ARG A C 1
ATOM 2238 O O . ARG A 1 267 ? 42.871 -21.469 -7.328 1.00 53.06 267 ARG A O 1
ATOM 2245 N N . GLU A 1 268 ? 40.630 -21.563 -7.229 1.00 49.72 268 GLU A N 1
ATOM 2246 C CA . GLU A 1 268 ? 40.510 -21.569 -5.760 1.00 49.72 268 GLU A CA 1
ATOM 2247 C C . GLU A 1 268 ? 40.260 -22.978 -5.180 1.00 49.72 268 GLU A C 1
ATOM 2249 O O . GLU A 1 268 ? 39.952 -23.121 -4.002 1.00 49.72 268 GLU A O 1
ATOM 2254 N N . TRP A 1 269 ? 40.405 -24.033 -5.993 1.00 47.25 269 TRP A N 1
ATOM 2255 C CA . TRP A 1 269 ? 40.194 -25.438 -5.604 1.00 47.25 269 TRP A CA 1
ATOM 2256 C C . TRP A 1 269 ? 41.475 -26.276 -5.744 1.00 47.25 269 TRP A C 1
ATOM 2258 O O . TRP A 1 269 ? 41.548 -27.235 -6.518 1.00 47.25 269 TRP A O 1
ATOM 2268 N N . LYS A 1 270 ? 42.512 -25.895 -4.998 1.00 43.50 270 LYS A N 1
ATOM 2269 C CA . LYS A 1 270 ? 43.660 -26.756 -4.697 1.00 43.50 270 LYS A CA 1
ATOM 2270 C C . LYS A 1 270 ? 44.100 -26.572 -3.258 1.00 43.50 270 LYS A C 1
ATOM 2272 O O . LYS A 1 270 ? 44.200 -25.400 -2.840 1.00 43.50 270 LYS A O 1
#

Secondary structure (DSSP, 8-state):
-GGGSS-----HHHHHHHHHHHHHHHHHHHHHHHHHTS---TTSHHHHHHHHHHS--S-HHHHTT--TT--HHHHHHHHHHHHHHH-TTT---TTHHHHHHHHHHHHHHHHSHHHHHHHHHHHHHHHHHHHHHHHHHHHHHHHTTPPPPPGGGHHHHHHHHHHHHHHHHHHHHHHHHHHHHHHHHHHHHHHHHHHHHHHHHHHHHHHHHHTHHHHHHHHHHHHHHTTS---------PPP------------S-S-------GGGGSS--